Protein AF-A0A0C9XWI3-F1 (afdb_monomer)

Nearest PDB structures (foldseek):
  5d3f-assembly1_A  TM=2.771E-01  e=2.364E+00  Homo sapiens
  6yr5-assembly1_A  TM=3.027E-01  e=4.538E+00  Homo sapiens
  5ok9-assembly1_E  TM=3.070E-01  e=6.286E+00  Homo sapiens
  5ltw-assembly1_A  TM=2.631E-01  e=6.286E+00  Homo sapiens
  5ok9-assembly1_F  TM=2.732E-01  e=7.229E+00  Homo sapiens

Foldseek 3Di:
DFLQQLLLVLLVLLLVLLLQPLDPDDDDDDDDDSDRLLVLLLVLQVVCVVDPVSVVLLCVLCVVVVNNDGAQHADSRHSCRSVSNLVRCLVCVVSVVVVQVCCVPVPNVVSVVSDDDPSSNVSSVVSNVVPCLQPVQDDRDDLLCSLVVLVVNLVSLVVVCVVPDPPSVVSSVSSSVSSVVVSVVSVVDVSSVVVNVVVPPVVPVVCVVVVSVVVPVVVNVVVVVVVPDPPPPPPPD

Organism: NCBI:txid1095629

Radius of gyration: 21.3 Å; Cα contacts (8 Å, |Δi|>4): 182; chains: 1; bounding box: 44×47×64 Å

Mean predicted aligned error: 13.37 Å

Structure (mmCIF, N/CA/C/O backbone):
data_AF-A0A0C9XWI3-F1
#
_entry.id   AF-A0A0C9XWI3-F1
#
loop_
_atom_site.group_PDB
_atom_site.id
_atom_site.type_symbol
_atom_site.label_atom_id
_atom_site.label_alt_id
_atom_site.label_comp_id
_atom_site.label_asym_id
_atom_site.label_entity_id
_atom_site.label_seq_id
_atom_site.pdbx_PDB_ins_code
_atom_site.Cartn_x
_atom_site.Cartn_y
_atom_site.Cartn_z
_atom_site.occupancy
_atom_site.B_iso_or_equiv
_atom_site.auth_seq_id
_atom_site.auth_comp_id
_atom_site.auth_asym_id
_atom_site.auth_atom_id
_atom_site.pdbx_PDB_model_num
ATOM 1 N N . ARG A 1 1 ? -2.232 -3.792 -20.740 1.00 65.94 1 ARG A N 1
ATOM 2 C CA . ARG A 1 1 ? -2.528 -3.303 -19.367 1.00 65.94 1 ARG A CA 1
ATOM 3 C C . ARG A 1 1 ? -2.113 -1.837 -19.321 1.00 65.94 1 ARG A C 1
ATOM 5 O O . ARG A 1 1 ? -1.142 -1.517 -19.991 1.00 65.94 1 ARG A O 1
ATOM 12 N N . CYS A 1 2 ? -2.859 -0.954 -18.653 1.00 72.94 2 CYS A N 1
ATOM 13 C CA . CYS A 1 2 ? -2.502 0.469 -18.593 1.00 72.94 2 CYS A CA 1
ATOM 14 C C . CYS A 1 2 ? -1.334 0.706 -17.625 1.00 72.94 2 CYS A C 1
ATOM 16 O O . CYS A 1 2 ? -1.109 -0.107 -16.730 1.00 72.94 2 CYS A O 1
ATOM 18 N N . PHE A 1 3 ? -0.618 1.818 -17.799 1.00 73.38 3 PHE A N 1
ATOM 19 C CA . PHE A 1 3 ? 0.512 2.187 -16.945 1.00 73.38 3 PHE A CA 1
ATOM 20 C C . PHE A 1 3 ? 0.148 2.206 -15.445 1.00 73.38 3 PHE A C 1
ATOM 22 O O . PHE A 1 3 ? 0.796 1.471 -14.706 1.00 73.38 3 PHE A O 1
ATOM 29 N N . PRO A 1 4 ? -0.955 2.847 -14.990 1.00 70.88 4 PRO A N 1
ATOM 30 C CA . PRO A 1 4 ? -1.334 2.817 -13.569 1.00 70.88 4 PRO A CA 1
ATOM 31 C C . PRO A 1 4 ? -1.564 1.405 -13.012 1.00 70.88 4 PRO A C 1
ATOM 33 O O . PRO A 1 4 ? -1.277 1.114 -11.855 1.00 70.88 4 PRO A O 1
ATOM 36 N N . HIS A 1 5 ? -2.066 0.486 -13.844 1.00 73.69 5 HIS A N 1
ATOM 37 C CA . HIS A 1 5 ? -2.236 -0.909 -13.437 1.00 73.69 5 HIS A CA 1
ATOM 38 C C . HIS A 1 5 ? -0.893 -1.618 -13.271 1.00 73.69 5 HIS A C 1
ATOM 40 O O . HIS A 1 5 ? -0.747 -2.464 -12.397 1.00 73.69 5 HIS A O 1
ATOM 46 N N . VAL A 1 6 ? 0.084 -1.315 -14.122 1.00 79.06 6 VAL A N 1
ATOM 47 C CA . VAL A 1 6 ? 1.431 -1.886 -14.014 1.00 79.06 6 VAL A CA 1
ATOM 48 C C . VAL A 1 6 ? 2.143 -1.354 -12.778 1.00 79.06 6 VAL A C 1
ATOM 50 O O . VAL A 1 6 ? 2.723 -2.145 -12.039 1.00 79.06 6 VAL A O 1
ATOM 53 N N . VAL A 1 7 ? 2.021 -0.058 -12.511 1.00 75.12 7 VAL A N 1
ATOM 54 C CA . VAL A 1 7 ? 2.535 0.567 -11.290 1.00 75.12 7 VAL A CA 1
ATOM 55 C C . VAL A 1 7 ? 1.954 -0.103 -10.054 1.00 75.12 7 VAL A C 1
ATOM 57 O O . VAL A 1 7 ? 2.704 -0.519 -9.180 1.00 75.12 7 VAL A O 1
ATOM 60 N N . ASN A 1 8 ? 0.633 -0.306 -10.012 1.00 73.56 8 ASN A N 1
ATOM 61 C CA . ASN A 1 8 ? -0.018 -1.026 -8.918 1.00 73.56 8 ASN A CA 1
ATOM 62 C C . ASN A 1 8 ? 0.623 -2.405 -8.674 1.00 73.56 8 ASN A C 1
ATOM 64 O O . ASN A 1 8 ? 0.813 -2.815 -7.535 1.00 73.56 8 ASN A O 1
ATOM 68 N N . LEU A 1 9 ? 0.987 -3.130 -9.736 1.00 79.88 9 LEU A N 1
ATOM 69 C CA . LEU A 1 9 ? 1.651 -4.430 -9.603 1.00 79.88 9 LEU A CA 1
ATOM 70 C C . LEU A 1 9 ? 3.087 -4.314 -9.083 1.00 79.88 9 LEU A C 1
ATOM 72 O O . LEU A 1 9 ? 3.496 -5.171 -8.305 1.00 79.88 9 LEU A O 1
ATOM 76 N N . ALA A 1 10 ? 3.833 -3.290 -9.499 1.00 79.31 10 ALA A N 1
ATOM 77 C CA . ALA A 1 10 ? 5.179 -3.024 -8.993 1.00 79.31 10 ALA A CA 1
ATOM 78 C C . ALA A 1 10 ? 5.145 -2.649 -7.505 1.00 79.31 10 ALA A C 1
ATOM 80 O O . ALA A 1 10 ? 5.835 -3.259 -6.697 1.00 79.31 10 ALA A O 1
ATOM 81 N N . CYS A 1 11 ? 4.246 -1.743 -7.125 1.00 75.31 11 CYS A N 1
ATOM 82 C CA . CYS A 1 11 ? 3.950 -1.372 -5.744 1.00 75.31 11 CYS A CA 1
ATOM 83 C C . CYS A 1 11 ? 3.606 -2.588 -4.870 1.00 75.31 11 CYS A C 1
ATOM 85 O O . CYS A 1 11 ? 4.145 -2.743 -3.778 1.00 75.31 11 CYS A O 1
ATOM 87 N N . LYS A 1 12 ? 2.759 -3.499 -5.363 1.00 76.38 12 LYS A N 1
ATOM 88 C CA . LYS A 1 12 ? 2.440 -4.750 -4.657 1.00 76.38 12 LYS A CA 1
ATOM 89 C C . LYS A 1 12 ? 3.641 -5.679 -4.496 1.00 76.38 12 LYS A C 1
ATOM 91 O O . LYS A 1 12 ? 3.726 -6.348 -3.474 1.00 76.38 12 LYS A O 1
ATOM 96 N N . ALA A 1 13 ? 4.542 -5.732 -5.478 1.00 81.69 13 ALA A N 1
ATOM 97 C CA . ALA A 1 13 ? 5.763 -6.528 -5.373 1.00 81.69 13 ALA A CA 1
ATOM 98 C C . ALA A 1 13 ? 6.691 -5.977 -4.279 1.00 81.69 13 ALA A C 1
ATOM 100 O O . ALA A 1 13 ? 7.138 -6.744 -3.433 1.00 81.69 13 ALA A O 1
ATOM 101 N N . VAL A 1 14 ? 6.866 -4.652 -4.218 1.00 77.38 14 VAL A N 1
ATOM 102 C CA . VAL A 1 14 ? 7.627 -3.982 -3.147 1.00 77.38 14 VAL A CA 1
ATOM 103 C C . VAL A 1 14 ? 7.006 -4.242 -1.776 1.00 77.38 14 VAL A C 1
ATOM 105 O O . VAL A 1 14 ? 7.716 -4.584 -0.839 1.00 77.38 14 VAL A O 1
ATOM 108 N N . LEU A 1 15 ? 5.680 -4.118 -1.641 1.00 74.62 15 LEU A N 1
ATOM 109 C CA . LEU A 1 15 ? 4.992 -4.378 -0.369 1.00 74.62 15 LEU A CA 1
ATOM 110 C C . LEU A 1 15 ? 5.131 -5.836 0.082 1.00 74.62 15 LEU A C 1
ATOM 112 O O . LEU A 1 15 ? 5.323 -6.088 1.268 1.00 74.62 15 LEU A O 1
ATOM 116 N N . ALA A 1 16 ? 5.066 -6.787 -0.853 1.00 76.38 16 ALA A N 1
ATOM 117 C CA . ALA A 1 16 ? 5.310 -8.191 -0.550 1.00 76.38 16 ALA A CA 1
ATOM 118 C C . ALA A 1 16 ? 6.755 -8.403 -0.075 1.00 76.38 16 ALA A C 1
ATOM 120 O O . ALA A 1 16 ? 6.971 -9.002 0.974 1.00 76.38 16 ALA A O 1
ATOM 121 N N . ALA A 1 17 ? 7.741 -7.842 -0.777 1.00 77.88 17 ALA A N 1
ATOM 122 C CA . ALA A 1 17 ? 9.140 -7.928 -0.372 1.00 77.88 17 ALA A CA 1
ATOM 123 C C . ALA A 1 17 ? 9.381 -7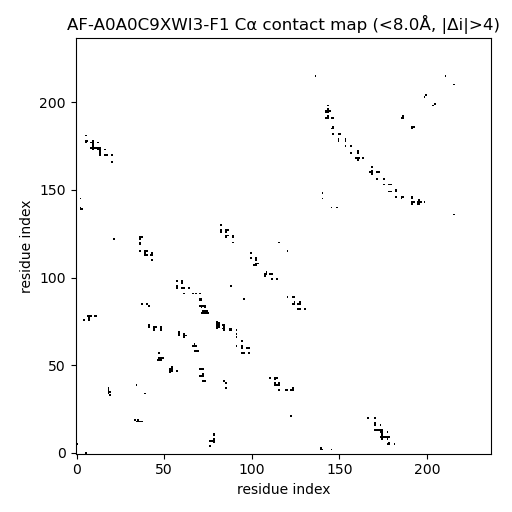.308 1.018 1.00 77.88 17 ALA A C 1
ATOM 125 O O . ALA A 1 17 ? 9.991 -7.958 1.862 1.00 77.88 17 ALA A O 1
ATOM 126 N N . LEU A 1 18 ? 8.803 -6.130 1.302 1.00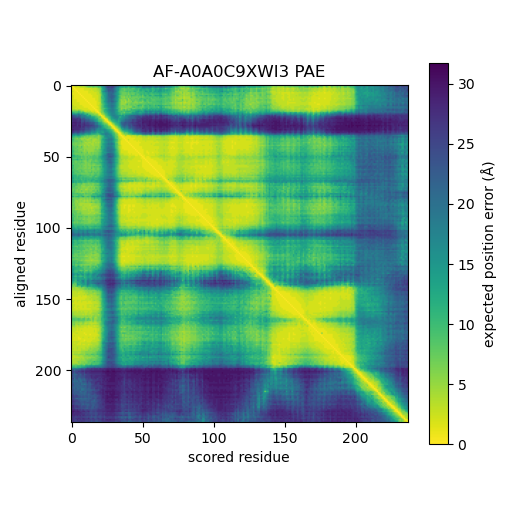 72.19 18 LEU A N 1
ATOM 127 C CA . LEU A 1 18 ? 8.857 -5.479 2.622 1.00 72.19 18 LEU A CA 1
ATOM 128 C C . LEU A 1 18 ? 8.294 -6.372 3.730 1.00 72.19 18 LEU A C 1
ATOM 130 O O . LEU A 1 18 ? 8.883 -6.462 4.806 1.00 72.19 18 LEU A O 1
ATOM 134 N N . SER A 1 19 ? 7.168 -7.041 3.468 1.00 66.69 19 SER A N 1
ATOM 135 C CA . SER A 1 19 ? 6.560 -7.958 4.438 1.00 66.69 19 SER A CA 1
ATOM 136 C C . SER A 1 19 ? 7.444 -9.174 4.741 1.00 66.69 19 SER A C 1
ATOM 138 O O . SER A 1 19 ? 7.374 -9.720 5.836 1.00 66.69 19 SER A O 1
ATOM 140 N N . HIS A 1 20 ? 8.308 -9.575 3.804 1.00 65.12 20 HIS A N 1
ATOM 141 C CA . HIS A 1 20 ? 9.187 -10.735 3.950 1.00 65.12 20 HIS A CA 1
ATOM 142 C C . HIS A 1 20 ? 10.563 -10.400 4.549 1.00 65.12 20 HIS A C 1
ATOM 144 O O . HIS A 1 20 ? 11.163 -11.262 5.185 1.00 65.12 20 HIS A O 1
ATOM 150 N N . THR A 1 21 ? 11.065 -9.171 4.395 1.00 57.28 21 THR A N 1
ATOM 151 C CA . THR A 1 21 ? 12.409 -8.771 4.860 1.00 57.28 21 THR A CA 1
ATOM 152 C C . THR A 1 21 ? 12.524 -8.444 6.348 1.00 57.28 21 THR A C 1
ATOM 154 O O . THR A 1 21 ? 13.635 -8.413 6.865 1.00 57.28 21 THR A O 1
ATOM 157 N N . ASN A 1 22 ? 11.421 -8.227 7.069 1.00 48.72 22 ASN A N 1
ATOM 158 C CA . ASN A 1 22 ? 11.461 -7.806 8.480 1.00 48.72 22 ASN A CA 1
ATOM 159 C C . ASN A 1 22 ? 11.824 -8.915 9.496 1.00 48.72 22 ASN A C 1
ATOM 161 O O . ASN A 1 22 ? 11.677 -8.701 10.696 1.00 48.72 22 ASN A O 1
ATOM 165 N N . TYR A 1 23 ? 12.323 -10.075 9.055 1.00 43.91 23 TYR A N 1
ATOM 166 C CA . TYR A 1 23 ? 12.651 -11.206 9.934 1.00 43.91 23 TYR A CA 1
ATOM 167 C C . TYR A 1 23 ? 13.904 -11.966 9.491 1.00 43.91 23 TYR A C 1
ATOM 169 O O . TYR A 1 23 ? 13.842 -13.150 9.164 1.00 43.91 23 TYR A O 1
ATOM 177 N N . VAL A 1 24 ? 15.060 -11.308 9.509 1.00 36.75 24 VAL A N 1
ATOM 178 C CA . VAL A 1 24 ? 16.333 -12.035 9.583 1.00 36.75 24 VAL A CA 1
ATOM 179 C C . VAL A 1 24 ? 17.160 -11.451 10.715 1.00 36.75 24 VAL A C 1
ATOM 181 O O . VAL A 1 24 ? 18.040 -10.635 10.489 1.00 36.75 24 VAL A O 1
ATOM 184 N N . GLU A 1 25 ? 16.852 -11.886 11.933 1.00 35.09 25 GLU A N 1
ATOM 185 C CA . GLU A 1 25 ? 17.864 -12.147 12.952 1.00 35.09 25 GLU A CA 1
ATOM 186 C C . GLU A 1 25 ? 17.380 -13.314 13.830 1.00 35.09 25 GLU A C 1
ATOM 18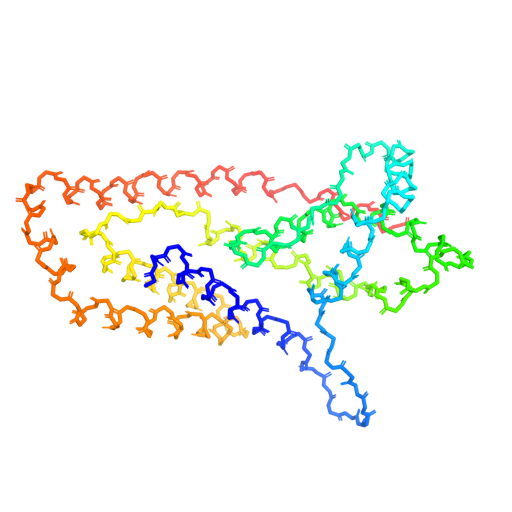8 O O . GLU A 1 25 ? 16.460 -13.186 14.633 1.00 35.09 25 GLU A O 1
ATOM 193 N N . ASP A 1 26 ? 18.038 -14.450 13.584 1.00 26.30 26 ASP A N 1
ATOM 194 C CA . ASP A 1 26 ? 18.331 -15.590 14.460 1.00 26.30 26 ASP A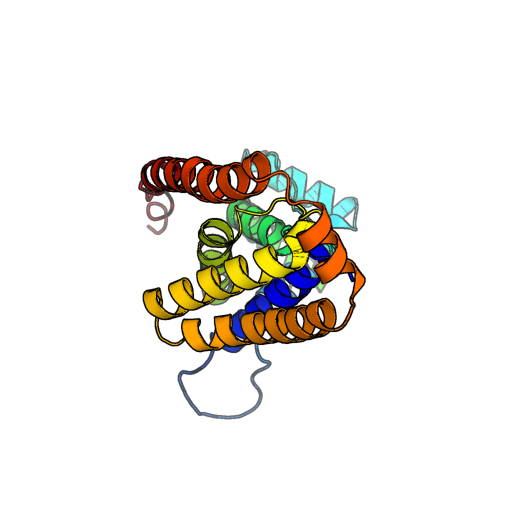 CA 1
ATOM 195 C C . ASP A 1 26 ? 17.723 -16.945 14.047 1.00 26.30 26 ASP A C 1
ATOM 197 O O . ASP A 1 26 ? 16.525 -17.218 14.155 1.00 26.30 26 ASP A O 1
ATOM 201 N N . GLU A 1 27 ? 18.606 -17.820 13.555 1.00 38.72 27 GLU A N 1
ATOM 202 C CA . GLU A 1 27 ? 18.314 -19.225 13.305 1.00 38.72 27 GLU A CA 1
ATOM 203 C C . GLU A 1 27 ? 18.218 -19.968 14.640 1.00 38.72 27 GLU A C 1
ATOM 205 O O . GLU A 1 27 ? 19.221 -20.412 15.195 1.00 38.72 27 GLU A O 1
ATOM 210 N N . SER A 1 28 ? 17.001 -20.188 15.137 1.00 34.56 28 SER A N 1
ATOM 211 C CA . SER A 1 28 ? 16.734 -21.364 15.967 1.00 34.56 28 SER A CA 1
ATOM 212 C C . SER A 1 28 ? 15.257 -21.772 15.984 1.00 34.56 28 SER A C 1
ATOM 214 O O . SER A 1 28 ? 14.372 -20.990 16.303 1.00 34.56 28 SER A O 1
ATOM 216 N N . ALA A 1 29 ? 15.052 -23.057 15.678 1.00 33.09 29 ALA A N 1
ATOM 217 C CA . ALA A 1 29 ? 13.932 -23.924 16.053 1.00 33.09 29 ALA A CA 1
ATOM 218 C C . ALA A 1 29 ? 12.496 -23.582 15.577 1.00 33.09 29 ALA A C 1
ATOM 220 O O . ALA A 1 29 ? 11.819 -22.705 16.090 1.00 33.09 29 ALA A O 1
ATOM 221 N N . GLU A 1 30 ? 12.019 -24.434 14.659 1.00 32.06 30 GLU A N 1
ATOM 222 C CA . GLU A 1 30 ? 10.650 -24.972 14.548 1.00 32.06 30 GLU A CA 1
ATOM 223 C C . GLU A 1 30 ? 9.448 -23.999 14.641 1.00 32.06 30 GLU A C 1
ATOM 225 O O . GLU A 1 30 ? 8.926 -23.703 15.710 1.00 32.06 30 GLU A O 1
ATOM 230 N N . GLY A 1 31 ? 8.873 -23.671 13.472 1.00 37.06 31 GLY A N 1
ATOM 231 C CA . GLY A 1 31 ? 7.426 -23.431 13.346 1.00 37.06 31 GLY A CA 1
ATOM 232 C C . GLY A 1 31 ? 6.927 -21.983 13.303 1.00 37.06 31 GLY A C 1
ATOM 233 O O . GLY A 1 31 ? 5.741 -21.758 13.539 1.00 37.06 31 GLY A O 1
ATOM 234 N N . THR A 1 32 ? 7.765 -20.998 12.981 1.00 32.62 32 THR A N 1
ATOM 235 C CA . THR A 1 32 ? 7.334 -19.590 12.950 1.00 32.62 32 THR A CA 1
ATOM 236 C C . THR A 1 32 ? 6.629 -19.247 11.637 1.00 32.62 32 THR A C 1
ATOM 238 O O . THR A 1 32 ? 7.248 -19.111 10.584 1.00 32.62 32 THR A O 1
ATOM 241 N N . THR A 1 33 ? 5.304 -19.112 11.696 1.00 43.09 33 THR A N 1
ATOM 242 C CA . THR A 1 33 ? 4.487 -18.492 10.643 1.00 43.09 33 THR A CA 1
ATOM 243 C C . THR A 1 33 ? 5.102 -17.132 10.300 1.00 43.09 33 THR A C 1
ATOM 245 O O . THR A 1 33 ? 5.141 -16.265 11.167 1.00 43.09 33 THR A O 1
ATOM 248 N N . HIS A 1 34 ? 5.617 -16.946 9.079 1.00 49.53 34 HIS A N 1
ATOM 249 C CA . HIS A 1 34 ? 6.076 -15.637 8.600 1.00 49.53 34 HIS A CA 1
ATOM 250 C C . HIS A 1 34 ? 4.959 -14.609 8.840 1.00 49.53 34 HIS A C 1
ATOM 252 O O . HIS A 1 34 ? 3.907 -14.707 8.204 1.00 49.53 34 HIS A O 1
ATOM 258 N N . SER A 1 35 ? 5.144 -13.678 9.783 1.00 63.94 35 SER A N 1
ATOM 259 C CA . SER A 1 35 ? 4.103 -12.696 10.081 1.00 63.94 35 SER A CA 1
ATOM 260 C C . SER A 1 35 ? 4.094 -11.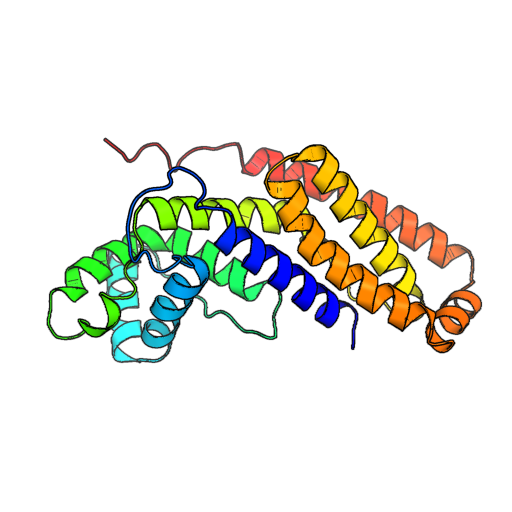639 8.986 1.00 63.94 35 SER A C 1
ATOM 262 O O . SER A 1 35 ? 5.059 -10.895 8.834 1.00 63.94 35 SER A O 1
ATOM 264 N N . ASP A 1 36 ? 3.031 -11.608 8.182 1.00 80.75 36 ASP A N 1
ATOM 265 C CA . ASP A 1 36 ? 2.752 -10.535 7.225 1.00 80.75 36 ASP A CA 1
ATOM 266 C C . ASP A 1 36 ? 1.906 -9.471 7.947 1.00 80.75 36 ASP A C 1
ATOM 268 O O . ASP A 1 36 ? 0.679 -9.613 7.999 1.00 80.75 36 ASP A O 1
ATOM 272 N N . PRO A 1 37 ? 2.506 -8.403 8.510 1.00 85.88 37 PRO A N 1
ATOM 273 C CA . PRO A 1 37 ? 1.765 -7.418 9.297 1.00 85.88 37 PRO A CA 1
ATOM 274 C C . PRO A 1 37 ? 0.724 -6.669 8.456 1.00 85.88 37 PRO A C 1
ATOM 276 O O . PRO A 1 37 ? -0.335 -6.287 8.956 1.00 85.88 37 PRO A O 1
ATOM 279 N N . ILE A 1 38 ? 0.972 -6.502 7.151 1.00 86.81 38 ILE A N 1
ATOM 280 C CA . ILE A 1 38 ? 0.022 -5.876 6.223 1.00 86.81 38 ILE A CA 1
ATOM 281 C C . ILE A 1 38 ? -1.168 -6.815 5.997 1.00 86.81 38 ILE A C 1
ATOM 283 O O . ILE A 1 38 ? -2.325 -6.381 5.995 1.00 86.81 38 ILE A O 1
ATOM 287 N N . GLY A 1 39 ? -0.900 -8.107 5.813 1.00 86.31 39 GLY A N 1
ATOM 288 C CA . GLY A 1 39 ? -1.900 -9.168 5.731 1.00 86.31 39 GLY A CA 1
ATOM 289 C C . GLY A 1 39 ? -2.757 -9.265 6.988 1.00 86.31 39 GLY A C 1
ATOM 290 O O . GLY A 1 39 ? -3.987 -9.287 6.883 1.00 86.31 39 GLY A O 1
ATOM 291 N N . THR A 1 40 ? -2.127 -9.240 8.161 1.00 89.44 40 THR A N 1
ATOM 292 C CA . THR A 1 40 ? -2.790 -9.258 9.469 1.00 89.44 40 THR A CA 1
ATOM 293 C C . THR A 1 40 ? -3.670 -8.025 9.655 1.00 89.44 40 THR A C 1
ATOM 295 O O . THR A 1 40 ? -4.868 -8.165 9.914 1.00 89.44 40 THR A O 1
ATOM 298 N N . LEU A 1 41 ? -3.149 -6.820 9.388 1.00 91.25 41 LEU A N 1
ATOM 299 C CA . LEU A 1 41 ? -3.935 -5.584 9.445 1.00 91.25 41 LEU A CA 1
ATOM 300 C C . LEU A 1 41 ? -5.143 -5.636 8.500 1.00 91.25 41 LEU A C 1
ATOM 302 O O . LEU A 1 41 ? -6.264 -5.283 8.870 1.00 91.25 41 LEU A O 1
ATOM 306 N N . ARG A 1 42 ? -4.949 -6.122 7.271 1.00 91.12 42 ARG A N 1
ATOM 307 C CA . ARG A 1 42 ? -6.032 -6.292 6.295 1.00 91.12 42 ARG A CA 1
ATOM 308 C C . ARG A 1 42 ? -7.102 -7.260 6.804 1.00 91.12 42 ARG A C 1
ATOM 310 O O . ARG A 1 42 ? -8.296 -7.019 6.595 1.00 91.12 42 ARG A O 1
ATOM 317 N N . ALA A 1 43 ? -6.689 -8.353 7.439 1.00 90.69 43 ALA A N 1
ATOM 318 C CA . ALA A 1 43 ? -7.584 -9.350 8.012 1.00 90.69 43 ALA A CA 1
ATOM 319 C C . ALA A 1 43 ? -8.343 -8.827 9.241 1.00 90.69 43 ALA A C 1
ATOM 321 O O . ALA A 1 43 ? -9.492 -9.218 9.432 1.00 90.69 43 ALA A O 1
ATOM 322 N N . LEU A 1 44 ? -7.766 -7.885 9.990 1.00 90.88 44 LEU A N 1
ATOM 323 C CA . LEU A 1 44 ? -8.424 -7.165 11.081 1.00 90.88 44 LEU A CA 1
ATOM 324 C C . LEU A 1 44 ? -9.453 -6.139 10.566 1.00 90.88 44 LEU A C 1
ATOM 326 O O . LEU A 1 44 ? -10.617 -6.144 10.968 1.00 90.88 44 LEU A O 1
ATOM 330 N N . VAL A 1 45 ? -9.058 -5.279 9.622 1.00 91.88 45 VAL A N 1
ATOM 331 C CA . VAL A 1 45 ? -9.885 -4.161 9.126 1.00 91.88 45 VAL A CA 1
ATOM 332 C C . VAL A 1 45 ? -11.118 -4.646 8.358 1.00 91.88 45 VAL A C 1
ATOM 334 O O . VAL A 1 45 ? -12.217 -4.105 8.515 1.00 91.88 45 VAL A O 1
ATOM 337 N N . ARG A 1 46 ? -10.974 -5.675 7.513 1.00 91.88 46 ARG A N 1
ATOM 338 C CA . ARG A 1 46 ? -12.064 -6.197 6.664 1.00 91.88 46 ARG A CA 1
ATOM 339 C C . ARG A 1 46 ? -13.347 -6.543 7.440 1.00 91.88 46 ARG A C 1
ATOM 341 O O . ARG A 1 46 ? -14.391 -5.995 7.066 1.00 91.88 46 ARG A O 1
ATOM 348 N N . PRO A 1 47 ? -13.320 -7.413 8.467 1.00 89.62 47 PRO A N 1
ATOM 349 C CA . PRO A 1 47 ? -14.508 -7.784 9.229 1.00 89.62 47 PRO A CA 1
ATOM 350 C C . PRO A 1 47 ? -15.061 -6.625 10.065 1.00 89.62 47 PRO A C 1
ATOM 352 O O . PRO A 1 47 ? -16.284 -6.484 10.137 1.00 89.62 47 PRO A O 1
ATOM 355 N N . ILE A 1 48 ? -14.202 -5.758 10.621 1.00 89.62 48 ILE A N 1
ATOM 356 C CA . ILE A 1 48 ? -14.645 -4.553 11.340 1.00 89.62 48 ILE A CA 1
ATOM 357 C C . ILE A 1 48 ? -15.468 -3.669 10.404 1.00 89.62 48 ILE A C 1
ATOM 359 O O . ILE A 1 48 ? -16.589 -3.315 10.741 1.00 89.62 48 ILE A O 1
ATOM 363 N N . CYS A 1 49 ? -14.978 -3.386 9.193 1.00 88.81 49 CYS A N 1
ATOM 364 C CA . CYS A 1 49 ? -15.688 -2.567 8.208 1.00 88.81 49 CYS A CA 1
ATOM 365 C C . CYS A 1 49 ? -16.907 -3.261 7.569 1.00 88.81 49 CYS A C 1
ATOM 367 O O . CYS A 1 49 ? -17.757 -2.587 6.980 1.00 88.81 49 CYS A O 1
ATOM 369 N N . ALA A 1 50 ? -16.971 -4.595 7.586 1.00 87.31 50 ALA A N 1
ATOM 370 C CA . ALA A 1 50 ? -18.057 -5.357 6.967 1.00 87.31 50 ALA A CA 1
ATOM 371 C C . ALA A 1 50 ? -19.290 -5.484 7.875 1.00 87.31 50 ALA A C 1
ATOM 373 O O . ALA A 1 50 ? -20.412 -5.448 7.373 1.00 87.31 50 ALA A O 1
ATOM 374 N N . SER A 1 51 ? -19.099 -5.598 9.191 1.00 90.00 51 SER A N 1
ATOM 375 C CA . SER A 1 51 ? -20.192 -5.739 10.157 1.00 90.00 51 SER A CA 1
ATOM 376 C C . SER A 1 51 ? -20.709 -4.376 10.623 1.00 90.00 51 SER A C 1
ATOM 378 O O . SER A 1 51 ? -19.945 -3.538 11.096 1.00 90.00 51 SER A O 1
ATOM 380 N N . SER A 1 52 ? -22.022 -4.142 10.520 1.00 89.06 52 SER A N 1
ATOM 381 C CA . SER A 1 52 ? -22.653 -2.919 11.042 1.00 89.06 52 SER A CA 1
ATOM 382 C C . SER A 1 52 ? -22.421 -2.752 12.542 1.00 89.06 52 SER A C 1
ATOM 384 O O . SER A 1 52 ? -22.069 -1.654 12.962 1.00 89.06 52 SER A O 1
ATOM 386 N N . LEU A 1 53 ? -22.537 -3.842 13.308 1.00 89.56 53 LEU A N 1
ATOM 387 C CA . LEU A 1 53 ? -22.309 -3.859 14.752 1.00 89.56 53 LEU A CA 1
ATOM 388 C C . LEU A 1 53 ? -20.857 -3.499 15.096 1.00 89.56 53 LEU A C 1
ATOM 390 O O . LEU A 1 53 ? -20.621 -2.597 15.892 1.00 89.56 53 LEU A O 1
ATOM 394 N N . ARG A 1 54 ? -19.878 -4.136 14.436 1.00 89.38 54 ARG A N 1
ATOM 395 C CA . ARG A 1 54 ? -18.446 -3.867 14.680 1.00 89.38 54 ARG A CA 1
ATOM 396 C C . ARG A 1 54 ? -18.062 -2.439 14.311 1.00 89.38 54 ARG A C 1
ATOM 398 O O . ARG A 1 54 ? -17.328 -1.797 15.051 1.00 89.38 54 ARG A O 1
ATOM 405 N N . ARG A 1 55 ? -18.587 -1.915 13.197 1.00 90.69 55 ARG A N 1
ATOM 406 C CA . ARG A 1 55 ? -18.386 -0.508 12.816 1.00 90.69 55 ARG A CA 1
ATOM 407 C C . ARG A 1 55 ? -18.981 0.460 13.825 1.00 90.69 55 ARG A C 1
ATOM 409 O O . ARG A 1 55 ? -18.368 1.489 14.076 1.00 90.69 55 ARG A O 1
ATOM 416 N N . GLN A 1 56 ? -20.172 0.167 14.344 1.00 90.69 56 GLN A N 1
ATOM 417 C CA . GLN A 1 56 ? -20.814 1.023 15.334 1.00 90.69 56 GLN A CA 1
ATOM 418 C C . GLN A 1 56 ? -19.999 1.041 16.628 1.00 90.69 56 GLN A C 1
ATOM 420 O O . GLN A 1 56 ? -19.647 2.119 17.092 1.00 90.69 56 GLN A O 1
ATOM 425 N N . HIS A 1 57 ? -19.616 -0.131 17.134 1.00 88.81 57 HIS A N 1
ATOM 426 C CA . HIS A 1 57 ? -18.780 -0.248 18.326 1.00 88.81 57 HIS A CA 1
ATOM 427 C C . HIS A 1 57 ? -17.437 0.478 18.149 1.00 88.81 57 HIS A C 1
ATOM 429 O O . HIS A 1 57 ? -17.028 1.273 18.991 1.00 88.81 57 HIS A O 1
ATOM 435 N N . PHE A 1 58 ? -16.790 0.296 16.993 1.00 90.75 58 PHE A N 1
ATOM 436 C CA . PHE A 1 58 ? -15.585 1.043 16.639 1.00 90.75 58 PHE A CA 1
ATOM 437 C C . PHE A 1 58 ? -15.823 2.559 16.650 1.00 90.75 58 PHE A C 1
ATOM 439 O O . PHE A 1 58 ? -15.040 3.297 17.238 1.00 90.75 58 PHE A O 1
ATOM 446 N N . ALA A 1 59 ? -16.902 3.037 16.023 1.00 90.75 59 ALA A N 1
ATOM 447 C CA . ALA A 1 59 ? -17.223 4.460 15.959 1.00 90.75 59 ALA A CA 1
ATOM 448 C C . ALA A 1 59 ? -17.540 5.060 17.338 1.00 90.75 59 ALA A C 1
ATOM 450 O O . ALA A 1 59 ? -17.198 6.212 17.589 1.00 90.75 59 ALA A O 1
ATOM 451 N N . GLU A 1 60 ? -18.160 4.293 18.235 1.00 91.38 60 GLU A N 1
ATOM 452 C CA . GLU A 1 60 ? -18.420 4.698 19.619 1.00 91.38 60 GLU A CA 1
ATOM 453 C C . GLU A 1 60 ? -17.112 4.875 20.399 1.00 91.38 60 GLU A C 1
ATOM 455 O O . GLU A 1 60 ? -16.905 5.927 21.007 1.00 91.38 60 GLU A O 1
ATOM 460 N N . ILE A 1 61 ? -16.183 3.916 20.308 1.00 90.06 61 ILE A N 1
ATOM 461 C CA . ILE A 1 61 ? -14.844 4.038 20.909 1.00 90.06 61 ILE A CA 1
ATOM 462 C C . ILE A 1 61 ? -14.097 5.233 20.308 1.00 90.06 61 ILE A C 1
ATOM 464 O O . ILE A 1 61 ? -13.532 6.049 21.038 1.00 90.06 61 ILE A O 1
ATOM 468 N N . ALA A 1 62 ? -14.121 5.370 18.983 1.00 90.31 62 ALA A N 1
ATOM 469 C CA . ALA A 1 62 ? -13.436 6.445 18.278 1.00 90.31 62 ALA A CA 1
ATOM 470 C C . ALA A 1 62 ? -13.972 7.822 18.712 1.00 90.31 62 ALA A C 1
ATOM 472 O O . ALA A 1 62 ? -13.195 8.728 19.010 1.00 90.31 62 ALA A O 1
ATOM 473 N N . LYS A 1 63 ? -15.294 7.954 18.873 1.00 92.00 63 LYS A N 1
ATOM 474 C CA . LYS A 1 63 ? -15.944 9.158 19.404 1.00 92.00 63 LYS A CA 1
ATOM 475 C C . LYS A 1 63 ? -15.543 9.448 20.851 1.00 92.00 63 LYS A C 1
ATOM 477 O O . LYS A 1 63 ? -15.256 10.598 21.172 1.00 92.00 63 LYS A O 1
ATOM 482 N N . ASN A 1 64 ? -15.470 8.428 21.707 1.00 90.38 64 ASN A N 1
ATOM 483 C CA . ASN A 1 64 ? -15.025 8.585 23.097 1.00 90.38 64 ASN A CA 1
ATOM 484 C C . ASN A 1 64 ? -13.577 9.089 23.185 1.00 90.38 64 ASN A C 1
ATOM 486 O O . ASN A 1 64 ? -13.238 9.849 24.089 1.00 90.38 64 ASN A O 1
ATOM 490 N N . LEU A 1 65 ? -12.741 8.721 22.213 1.00 88.44 65 LEU A N 1
ATOM 491 C CA . LEU A 1 65 ? -11.362 9.189 22.080 1.00 88.44 65 LEU A CA 1
ATOM 492 C C . LEU A 1 65 ? -11.226 10.488 21.262 1.00 88.44 65 LEU A C 1
ATOM 494 O O . LEU A 1 65 ? -10.108 10.920 20.997 1.00 88.44 65 LEU A O 1
ATOM 498 N N . SER A 1 66 ? -12.337 11.137 20.885 1.00 89.25 66 SER A N 1
ATOM 499 C CA . SER A 1 66 ? -12.367 12.347 20.039 1.00 89.25 66 SER A CA 1
ATOM 500 C C . SER A 1 66 ? -11.705 12.176 18.660 1.00 89.25 66 SER A C 1
ATOM 502 O O . SER A 1 66 ? -11.194 13.129 18.075 1.00 89.25 66 SER A O 1
ATOM 504 N N . LEU A 1 67 ? -11.729 10.956 18.122 1.00 85.94 67 LEU A N 1
ATOM 505 C CA . LEU A 1 67 ? -11.219 10.580 16.806 1.00 85.94 67 LEU A CA 1
ATOM 506 C C . LEU A 1 67 ? -12.398 10.154 15.920 1.00 85.94 67 LEU A C 1
ATOM 508 O O . LEU A 1 67 ? -12.661 8.972 15.748 1.00 85.94 67 LEU A O 1
ATOM 512 N N . GLU A 1 68 ? -13.134 11.104 15.339 1.00 84.44 68 GLU A N 1
ATOM 513 C CA . GLU A 1 68 ? -14.318 10.821 14.499 1.00 84.44 68 GLU A CA 1
ATOM 514 C C . GLU A 1 68 ? -13.960 10.315 13.080 1.00 84.44 68 GLU A C 1
ATOM 516 O O . GLU A 1 68 ? -14.500 10.764 12.068 1.00 84.44 68 GLU A O 1
ATOM 521 N N . LEU A 1 69 ? -13.020 9.373 12.980 1.00 88.88 69 LEU A N 1
ATOM 522 C CA . LEU A 1 69 ? -12.580 8.768 11.724 1.00 88.88 69 LEU A CA 1
ATOM 523 C C . LEU A 1 69 ? -12.949 7.283 11.680 1.00 88.88 69 LEU A C 1
ATOM 525 O O . LEU A 1 69 ? -12.888 6.570 12.675 1.00 88.88 69 LEU A O 1
ATOM 529 N N . GLN A 1 70 ? -13.291 6.799 10.487 1.00 89.38 70 GLN A N 1
ATOM 530 C CA . GLN A 1 70 ? -13.502 5.373 10.227 1.00 89.38 70 GLN A CA 1
ATOM 531 C C . GLN A 1 70 ? -12.245 4.725 9.638 1.00 89.38 70 GLN A C 1
ATOM 533 O O . GLN A 1 70 ? -11.444 5.396 8.982 1.00 89.38 70 GLN A O 1
ATOM 538 N N . LEU A 1 71 ? -12.098 3.412 9.816 1.00 91.50 71 LEU A N 1
ATOM 539 C CA . LEU A 1 71 ? -11.065 2.634 9.128 1.00 91.50 71 LEU A CA 1
ATOM 540 C C . LEU A 1 71 ? -11.287 2.641 7.610 1.00 91.50 71 LEU A C 1
ATOM 542 O O . LEU A 1 71 ? -12.423 2.641 7.129 1.00 91.50 71 LEU A O 1
ATOM 546 N N . LEU A 1 72 ? -10.188 2.616 6.856 1.00 90.62 72 LEU A N 1
ATOM 547 C CA . LEU A 1 72 ? -10.206 2.523 5.399 1.00 90.62 72 LEU A CA 1
ATOM 548 C C . LEU A 1 72 ? -9.903 1.092 4.971 1.00 90.62 72 LEU A C 1
ATOM 550 O O . LEU A 1 72 ? -8.962 0.478 5.459 1.00 90.62 72 LEU A O 1
ATOM 554 N N . ARG A 1 73 ? -10.702 0.562 4.046 1.00 88.56 73 ARG A N 1
ATOM 555 C CA . ARG A 1 73 ? -10.497 -0.780 3.501 1.00 88.56 73 ARG A CA 1
ATOM 556 C C . ARG A 1 73 ? -9.482 -0.735 2.362 1.00 88.56 73 ARG A C 1
ATOM 558 O O . ARG A 1 73 ? -9.607 0.092 1.463 1.00 88.56 73 ARG A O 1
ATOM 565 N N . ASP A 1 74 ? -8.567 -1.696 2.361 1.00 85.56 74 ASP A N 1
ATOM 566 C CA . ASP A 1 74 ? -7.692 -1.963 1.222 1.00 85.56 74 ASP A CA 1
ATOM 567 C C . ASP A 1 74 ? -8.476 -2.497 0.007 1.00 85.56 74 ASP A C 1
ATOM 569 O O . ASP A 1 74 ? -9.302 -3.412 0.123 1.00 85.56 74 ASP A O 1
ATOM 573 N N . VAL A 1 75 ? -8.214 -1.918 -1.162 1.00 79.94 75 VAL A N 1
ATOM 574 C CA . VAL A 1 75 ? -8.879 -2.203 -2.436 1.00 79.94 75 VAL A CA 1
ATOM 575 C C . VAL A 1 75 ? -7.829 -2.660 -3.439 1.00 79.94 75 VAL A C 1
ATOM 577 O O . VAL A 1 75 ? -7.038 -1.870 -3.946 1.00 79.94 75 VAL A O 1
ATOM 580 N N . ASP A 1 76 ? -7.883 -3.931 -3.830 1.00 69.06 76 ASP A N 1
ATOM 581 C CA . ASP A 1 76 ? -6.843 -4.554 -4.658 1.00 69.06 76 ASP A CA 1
ATOM 582 C C . ASP A 1 76 ? -6.547 -3.826 -5.982 1.00 69.06 76 ASP A C 1
ATOM 584 O O . ASP A 1 76 ? -5.442 -3.927 -6.525 1.00 69.06 76 ASP A O 1
ATOM 588 N N . THR A 1 77 ? -7.522 -3.108 -6.535 1.00 66.88 77 THR A N 1
ATOM 589 C CA . THR A 1 77 ? -7.379 -2.373 -7.796 1.00 66.88 77 THR A CA 1
ATOM 590 C C . THR A 1 77 ? -6.794 -0.969 -7.630 1.00 66.88 77 THR A C 1
ATOM 592 O O . THR A 1 77 ? -6.479 -0.339 -8.637 1.00 66.88 77 THR A O 1
ATOM 595 N N . GLN A 1 78 ? -6.644 -0.470 -6.401 1.00 70.00 78 GLN A N 1
ATOM 596 C CA . GLN A 1 78 ? -6.175 0.881 -6.103 1.00 70.00 78 GLN A CA 1
ATOM 597 C C . GLN A 1 78 ? -4.818 0.837 -5.395 1.00 70.00 78 GLN A C 1
ATOM 599 O O . GLN A 1 78 ? -4.718 0.452 -4.234 1.00 70.00 78 GLN A O 1
ATOM 604 N N . TRP A 1 79 ? -3.787 1.304 -6.094 1.00 65.44 79 TRP A N 1
ATOM 605 C CA . TRP A 1 79 ? -2.382 1.220 -5.680 1.00 65.44 79 TRP A CA 1
ATOM 606 C C . TRP A 1 79 ? -2.038 1.946 -4.376 1.00 65.44 79 TRP A C 1
ATOM 608 O O . TRP A 1 79 ? -1.108 1.541 -3.690 1.00 65.44 79 TRP A O 1
ATOM 618 N N . SER A 1 80 ? -2.802 2.975 -4.005 1.00 72.31 80 SER A N 1
ATOM 619 C CA . SER A 1 80 ? -2.632 3.701 -2.743 1.00 72.31 80 SER A CA 1
ATOM 620 C C . SER A 1 80 ? -3.558 3.225 -1.621 1.00 72.31 80 SER A C 1
ATOM 622 O O . SER A 1 80 ? -3.462 3.716 -0.504 1.00 72.31 80 SER A O 1
ATOM 624 N N . SER A 1 81 ? -4.462 2.275 -1.873 1.00 82.00 81 SER A N 1
ATOM 625 C CA . SER A 1 81 ? -5.455 1.887 -0.862 1.00 82.00 81 SER A CA 1
ATOM 626 C C . SER A 1 81 ? -4.852 1.104 0.304 1.00 82.00 81 SER A C 1
ATOM 628 O O . SER A 1 81 ? -5.264 1.321 1.442 1.00 82.00 81 SER A O 1
ATOM 630 N N . THR A 1 82 ? -3.836 0.271 0.053 1.00 82.44 82 THR A N 1
ATOM 631 C CA . THR A 1 82 ? -3.096 -0.415 1.119 1.00 82.44 82 THR A CA 1
ATOM 632 C C . THR A 1 82 ? -2.376 0.603 1.998 1.00 82.44 82 THR A C 1
ATOM 634 O O . THR A 1 82 ? -2.463 0.523 3.218 1.00 82.44 82 THR A O 1
ATOM 637 N N . LEU A 1 83 ? -1.754 1.612 1.382 1.00 80.12 83 LEU A N 1
ATOM 638 C CA . LEU A 1 83 ? -1.124 2.724 2.088 1.00 80.12 83 LEU A CA 1
ATOM 639 C C . LEU A 1 83 ? -2.139 3.485 2.950 1.00 80.12 83 LEU A C 1
ATOM 641 O O . LEU A 1 83 ? -1.930 3.635 4.147 1.00 80.12 83 LEU A O 1
ATOM 645 N N . TYR A 1 84 ? -3.269 3.897 2.374 1.00 85.62 84 TYR A N 1
ATOM 646 C CA . TYR A 1 84 ? -4.302 4.626 3.111 1.00 85.62 84 TYR A CA 1
ATOM 647 C C . TYR A 1 84 ? -4.917 3.803 4.244 1.00 85.62 84 TYR A C 1
ATOM 649 O O . TYR A 1 84 ? -5.291 4.367 5.271 1.00 85.62 84 TYR A O 1
ATOM 657 N N . MET A 1 85 ? -5.028 2.480 4.083 1.00 91.50 85 MET A N 1
ATOM 658 C CA . MET A 1 85 ? -5.427 1.583 5.167 1.00 91.50 85 MET A CA 1
ATOM 659 C C . MET A 1 85 ? -4.402 1.623 6.305 1.00 91.50 85 MET A C 1
ATOM 661 O O . MET A 1 85 ? -4.810 1.768 7.454 1.00 91.50 85 MET A O 1
ATOM 665 N N . ILE A 1 86 ? -3.105 1.529 5.994 1.00 88.94 86 ILE A N 1
ATOM 666 C CA . ILE A 1 86 ? -2.024 1.558 6.989 1.00 88.94 86 ILE A CA 1
ATOM 667 C C . ILE A 1 86 ? -1.970 2.920 7.691 1.00 88.94 86 ILE A C 1
ATOM 669 O O . ILE A 1 86 ? -2.079 2.972 8.911 1.00 88.94 86 ILE A O 1
ATOM 673 N N . GLU A 1 87 ? -1.904 4.026 6.946 1.00 88.69 87 GLU A N 1
ATOM 674 C CA . GLU A 1 87 ? -1.911 5.390 7.498 1.00 88.69 87 GLU A CA 1
ATOM 675 C C . GLU A 1 87 ? -3.125 5.623 8.405 1.00 88.69 87 GLU A C 1
ATOM 677 O O . GLU A 1 87 ? -3.006 6.158 9.507 1.00 88.69 87 GLU A O 1
ATOM 682 N N . ARG A 1 88 ? -4.315 5.185 7.970 1.00 91.69 88 ARG A N 1
ATOM 683 C CA . ARG A 1 88 ? -5.530 5.311 8.777 1.00 91.69 88 ARG A CA 1
ATOM 684 C C . ARG A 1 88 ? -5.474 4.453 10.035 1.00 91.69 88 ARG A C 1
ATOM 686 O O . ARG A 1 88 ? -5.967 4.901 11.067 1.00 91.69 88 ARG A O 1
ATOM 693 N N . ALA A 1 89 ? -4.935 3.241 9.948 1.00 92.31 89 ALA A N 1
ATOM 694 C CA . ALA A 1 89 ? -4.800 2.350 11.092 1.00 92.31 89 ALA A CA 1
ATOM 695 C C . ALA A 1 89 ? -3.827 2.918 12.129 1.00 92.31 89 ALA A C 1
ATOM 697 O O . ALA A 1 89 ? -4.168 2.918 13.303 1.00 92.31 89 ALA A O 1
ATOM 698 N N . LEU A 1 90 ? -2.698 3.488 11.699 1.00 90.56 90 LEU A N 1
ATOM 699 C CA . LEU A 1 90 ? -1.733 4.158 12.579 1.00 90.56 90 LEU A CA 1
ATOM 700 C C . LEU A 1 90 ? -2.355 5.370 13.288 1.00 90.56 90 LEU A C 1
ATOM 702 O O . LEU A 1 90 ? -2.204 5.542 14.492 1.00 90.56 90 LEU A O 1
ATOM 706 N N . LEU A 1 91 ? -3.144 6.183 12.576 1.00 90.69 91 LEU A N 1
ATOM 707 C CA . LEU A 1 91 ? -3.882 7.294 13.196 1.00 90.69 91 LEU A CA 1
ATOM 708 C C . LEU A 1 91 ? -4.919 6.826 14.231 1.00 90.69 91 LEU A C 1
ATOM 710 O O . LEU A 1 91 ? -5.243 7.563 15.163 1.00 90.69 91 LEU A O 1
ATOM 714 N N . LEU A 1 92 ? -5.468 5.624 14.048 1.00 91.25 92 LEU A N 1
ATOM 715 C CA . LEU A 1 92 ? -6.511 5.032 14.886 1.00 91.25 92 LEU A CA 1
ATOM 716 C C . LEU A 1 92 ? -5.983 3.916 15.793 1.00 91.25 92 LEU A C 1
ATOM 718 O O . LEU A 1 92 ? -6.782 3.175 16.363 1.00 91.25 92 LEU A O 1
ATOM 722 N N . GLU A 1 93 ? -4.666 3.828 15.980 1.00 90.81 93 GLU A N 1
ATOM 723 C CA . GLU A 1 93 ? -4.001 2.787 16.768 1.00 90.81 93 GLU A CA 1
ATOM 724 C C . GLU A 1 93 ? -4.596 2.700 18.179 1.00 90.81 93 GLU A C 1
ATOM 726 O O . GLU A 1 93 ? -4.991 1.630 18.629 1.00 90.81 93 GLU A O 1
ATOM 731 N N . LYS A 1 94 ? -4.810 3.849 18.835 1.00 87.38 94 LYS A N 1
ATOM 732 C CA . LYS A 1 94 ? -5.444 3.914 20.164 1.00 87.38 94 LYS A CA 1
ATOM 733 C C . LYS A 1 94 ? -6.865 3.350 20.186 1.00 87.38 94 LYS A C 1
ATOM 735 O O . LYS A 1 94 ? -7.262 2.720 21.160 1.00 87.38 94 LYS A O 1
ATOM 740 N N . VAL A 1 95 ? -7.642 3.590 19.128 1.00 89.81 95 VAL A N 1
ATOM 741 C CA . VAL A 1 95 ? -9.011 3.063 19.009 1.00 89.81 95 VAL A CA 1
ATOM 742 C C . VAL A 1 95 ? -8.965 1.546 18.848 1.00 89.81 95 VAL A C 1
ATOM 744 O O . VAL A 1 95 ? -9.764 0.844 19.461 1.00 89.81 95 VAL A O 1
ATOM 747 N N . LEU A 1 96 ? -8.019 1.042 18.052 1.00 88.81 96 LEU A N 1
ATOM 748 C CA . LEU A 1 96 ? -7.809 -0.389 17.848 1.00 88.81 96 LEU A CA 1
ATOM 749 C C . LEU A 1 96 ? -7.325 -1.079 19.126 1.00 88.81 96 LEU A C 1
ATOM 751 O O . LEU A 1 96 ? -7.855 -2.129 19.455 1.00 88.81 96 LEU A O 1
ATOM 755 N N . TYR A 1 97 ? -6.436 -0.455 19.896 1.00 87.56 97 TYR A N 1
ATOM 756 C CA . TYR A 1 97 ? -5.977 -0.983 21.181 1.00 87.56 97 TYR A CA 1
ATOM 757 C C . TYR A 1 97 ? -7.126 -1.130 22.195 1.00 87.56 97 TYR A C 1
ATOM 759 O O . TYR A 1 97 ? -7.296 -2.177 22.807 1.00 87.56 97 TYR A O 1
ATOM 767 N N . VAL A 1 98 ? -7.996 -0.120 22.323 1.00 86.44 98 VAL A N 1
ATOM 768 C CA . VAL A 1 98 ? -9.186 -0.217 23.196 1.00 86.44 98 VAL A CA 1
ATOM 769 C C . VAL A 1 98 ? -10.193 -1.247 22.667 1.00 86.44 98 VAL A C 1
ATOM 771 O O . VAL A 1 98 ? -10.884 -1.914 23.437 1.00 86.44 98 VAL A O 1
ATOM 774 N N . LEU A 1 99 ? -10.281 -1.406 21.345 1.00 85.00 99 LEU A N 1
ATOM 775 C CA . LEU A 1 99 ? -11.080 -2.469 20.746 1.00 85.00 99 LEU A CA 1
ATOM 776 C C . LEU A 1 99 ? -10.495 -3.858 21.070 1.00 85.00 99 LEU A C 1
ATOM 778 O O . LEU A 1 99 ? -11.268 -4.789 21.282 1.00 85.00 99 LEU A O 1
ATOM 782 N N . GLU A 1 100 ? -9.175 -4.009 21.172 1.00 80.50 100 GLU A N 1
ATOM 783 C CA . GLU A 1 100 ? -8.540 -5.271 21.574 1.00 80.50 100 GLU A CA 1
ATOM 784 C C . GLU A 1 100 ? -8.928 -5.694 22.990 1.00 80.50 100 GLU A C 1
ATOM 786 O O . GLU A 1 100 ? -9.214 -6.871 23.212 1.00 80.50 100 GLU A O 1
ATOM 791 N N . ASP A 1 101 ? -9.044 -4.750 23.927 1.00 78.44 101 ASP A N 1
ATOM 792 C CA . ASP A 1 101 ? -9.550 -5.046 25.274 1.00 78.44 101 ASP A CA 1
ATOM 793 C C . ASP A 1 101 ? -10.981 -5.611 25.219 1.00 78.44 101 ASP A C 1
ATOM 795 O O . ASP A 1 101 ? -11.344 -6.514 25.977 1.00 78.44 101 ASP A O 1
ATOM 799 N N . SER A 1 102 ? -11.790 -5.150 24.258 1.00 74.25 102 SER A N 1
ATOM 800 C CA . SER A 1 102 ? -13.130 -5.695 24.016 1.00 74.25 102 SER A CA 1
ATOM 801 C C . SER A 1 102 ? -13.126 -7.073 23.344 1.00 74.25 102 SER A C 1
ATOM 803 O O . SER A 1 102 ? -14.124 -7.782 23.447 1.00 74.25 102 SER A O 1
ATOM 805 N N . PHE A 1 103 ? -12.019 -7.519 22.734 1.00 69.19 103 PHE A N 1
ATOM 806 C CA . PHE A 1 103 ? -11.907 -8.882 22.194 1.00 69.19 103 PHE A CA 1
ATOM 807 C C . PHE A 1 103 ? -11.926 -9.953 23.283 1.00 69.19 103 PHE A C 1
ATOM 809 O O . PHE A 1 103 ? -12.220 -11.111 22.993 1.00 69.19 103 PHE A O 1
ATOM 816 N N . LEU A 1 104 ? -11.611 -9.590 24.529 1.00 61.22 104 LEU A N 1
ATOM 817 C CA . LEU A 1 104 ? -11.749 -10.477 25.689 1.00 61.22 104 LEU A CA 1
ATOM 818 C C . LEU A 1 104 ? -13.220 -10.743 26.038 1.00 61.22 104 LEU A C 1
ATOM 820 O O . LEU A 1 104 ? -13.533 -11.701 26.742 1.00 61.22 104 LEU A O 1
ATOM 824 N N . SER A 1 105 ? -14.126 -9.907 25.528 1.00 63.47 105 SER A N 1
ATOM 825 C CA . SER A 1 105 ? -15.563 -10.137 25.573 1.00 63.47 105 SER A CA 1
ATOM 826 C C . SER A 1 105 ? -15.939 -11.016 24.378 1.00 63.47 105 SER A C 1
ATOM 828 O O . SER A 1 105 ? -15.563 -10.732 23.244 1.00 63.47 105 SER A O 1
ATOM 830 N N . GLN A 1 106 ? -16.698 -12.082 24.625 1.00 67.25 106 GLN A N 1
ATOM 831 C CA . GLN A 1 106 ? -17.045 -13.162 23.684 1.00 67.25 106 GLN A CA 1
ATOM 832 C C . GLN A 1 106 ? -17.615 -12.710 22.311 1.00 67.25 106 GLN A C 1
ATOM 834 O O . GLN A 1 106 ? -17.719 -13.508 21.384 1.00 67.25 106 GLN A O 1
ATOM 839 N N . GLU A 1 107 ? -17.981 -11.434 22.155 1.00 68.94 107 GLU A N 1
ATOM 840 C CA . GLU A 1 107 ? -18.573 -10.845 20.947 1.00 68.94 107 GLU A CA 1
ATOM 841 C C . GLU A 1 107 ? -17.590 -10.663 19.771 1.00 68.94 107 GLU A C 1
ATOM 843 O O . GLU A 1 107 ? -18.021 -10.641 18.611 1.00 68.94 107 GLU A O 1
ATOM 848 N N . PHE A 1 108 ? -16.280 -10.561 20.038 1.00 77.75 108 PHE A N 1
ATOM 849 C CA . PHE A 1 108 ? -15.249 -10.300 19.017 1.00 77.75 108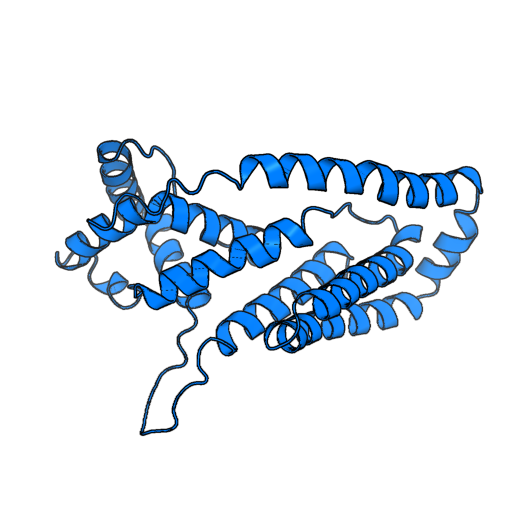 PHE A CA 1
ATOM 850 C C . PHE A 1 108 ? -14.023 -11.224 19.114 1.00 77.75 108 PHE A C 1
ATOM 852 O O . PHE A 1 108 ? -12.951 -10.895 18.605 1.00 77.75 108 PHE A O 1
ATOM 859 N N . GLU A 1 109 ? -14.177 -12.394 19.735 1.00 80.25 109 GLU A N 1
ATOM 860 C CA . GLU A 1 109 ? -13.102 -13.380 19.926 1.00 80.25 109 GLU A CA 1
ATOM 861 C C . GLU A 1 109 ? -12.419 -13.783 18.601 1.00 80.25 109 GLU A C 1
ATOM 863 O O . GLU A 1 109 ? -11.203 -13.962 18.541 1.00 80.25 109 GLU A O 1
ATOM 868 N N . ASP A 1 110 ? -13.168 -13.832 17.492 1.00 84.12 110 ASP A N 1
ATOM 869 C CA . ASP A 1 110 ? -12.654 -14.177 16.158 1.00 84.12 110 ASP A CA 1
ATOM 870 C C . ASP A 1 110 ? -11.622 -13.185 15.598 1.00 84.12 110 ASP A C 1
ATOM 872 O O . ASP A 1 110 ? -10.925 -13.518 14.630 1.00 84.12 110 ASP A O 1
ATOM 876 N N . LEU A 1 111 ? -11.535 -11.982 16.177 1.00 84.12 111 LEU A N 1
ATOM 877 C CA . LEU A 1 111 ? -10.571 -10.946 15.814 1.00 84.12 111 LEU A CA 1
ATOM 878 C C . LEU A 1 111 ? -9.267 -11.028 16.615 1.00 84.12 111 LEU A C 1
ATOM 880 O O . LEU A 1 111 ? -8.270 -10.474 16.156 1.00 84.12 111 LEU A O 1
ATOM 884 N N . GLN A 1 112 ? -9.222 -11.766 17.733 1.00 83.69 112 GLN A N 1
ATOM 885 C CA . GLN A 1 112 ? -8.010 -11.893 18.560 1.00 83.69 112 GLN A CA 1
ATOM 886 C C . GLN A 1 112 ? -6.812 -12.435 17.777 1.00 83.69 112 GLN A C 1
ATOM 888 O O . GLN A 1 112 ? -5.685 -11.990 17.963 1.00 83.69 112 GLN A O 1
ATOM 893 N N . ARG A 1 113 ? -7.058 -13.367 16.852 1.00 85.00 113 ARG A N 1
ATOM 894 C CA . ARG A 1 113 ? -6.023 -13.945 15.977 1.00 85.00 113 ARG A CA 1
ATOM 895 C C . ARG A 1 113 ? -5.387 -12.949 15.001 1.00 85.00 113 ARG A C 1
ATOM 897 O O . ARG A 1 113 ? -4.410 -13.302 14.356 1.00 85.00 113 ARG A O 1
ATOM 904 N N . TYR A 1 114 ? -5.972 -11.761 14.840 1.00 87.50 114 TYR A N 1
ATOM 905 C CA . TYR A 1 114 ? -5.453 -10.688 13.986 1.00 87.50 114 TYR A CA 1
ATOM 906 C C . TYR A 1 114 ? -4.893 -9.519 14.800 1.00 87.50 114 TYR A C 1
ATOM 908 O O . TYR A 1 114 ? -4.752 -8.415 14.275 1.00 87.50 114 TYR A O 1
ATOM 916 N N . ARG A 1 115 ? -4.613 -9.749 16.087 1.00 85.81 115 ARG A N 1
ATOM 917 C CA . ARG A 1 115 ? -3.942 -8.787 16.950 1.00 85.81 115 ARG A CA 1
ATOM 918 C C . ARG A 1 115 ? -2.519 -8.556 16.453 1.00 85.81 115 ARG A C 1
ATOM 920 O O . ARG A 1 115 ? -1.784 -9.517 16.243 1.00 85.81 115 ARG A O 1
ATOM 927 N N . LEU A 1 116 ? -2.161 -7.289 16.291 1.00 86.25 116 LEU A N 1
ATOM 928 C CA . LEU A 1 116 ? -0.822 -6.869 15.895 1.00 86.25 116 LEU A CA 1
ATOM 929 C C . LEU A 1 116 ? 0.020 -6.630 17.150 1.00 86.25 116 LEU A C 1
ATOM 931 O O . LEU A 1 116 ? -0.433 -5.998 18.103 1.00 86.25 116 LEU A O 1
ATOM 935 N N . SER A 1 117 ? 1.243 -7.141 17.151 1.00 85.88 117 SER A N 1
ATOM 936 C CA . SER A 1 117 ? 2.257 -6.848 18.163 1.00 85.88 117 SER A CA 1
ATOM 937 C C . SER A 1 117 ? 2.867 -5.457 17.967 1.00 85.88 117 SER A C 1
ATOM 939 O O . SER A 1 117 ? 2.826 -4.894 16.873 1.00 85.88 117 SER A O 1
ATOM 941 N N . ASP A 1 118 ? 3.504 -4.916 19.008 1.00 82.25 118 ASP A N 1
ATOM 942 C CA . ASP A 1 118 ? 4.195 -3.618 18.938 1.00 82.25 118 ASP A CA 1
ATOM 943 C C . ASP A 1 118 ? 5.252 -3.575 17.820 1.00 82.25 118 ASP A C 1
ATOM 945 O O . ASP A 1 118 ? 5.437 -2.554 17.160 1.00 82.25 118 ASP A O 1
ATOM 949 N N . GLN A 1 119 ? 5.930 -4.701 17.574 1.00 74.88 119 GLN A N 1
ATOM 950 C CA . GLN A 1 119 ? 6.920 -4.818 16.504 1.00 74.88 119 GLN A CA 1
ATOM 951 C C . GLN A 1 119 ? 6.268 -4.761 15.115 1.00 74.88 119 GLN A C 1
ATOM 953 O O . GLN A 1 119 ? 6.815 -4.150 14.196 1.00 74.88 119 GLN A O 1
ATOM 958 N N . GLU A 1 120 ? 5.090 -5.363 14.954 1.00 82.81 120 GLU A N 1
ATOM 959 C CA . GLU A 1 120 ? 4.325 -5.294 13.708 1.00 82.81 120 GLU A CA 1
ATOM 960 C C . GLU A 1 120 ? 3.762 -3.892 13.466 1.00 82.81 120 GLU A C 1
ATOM 962 O O . GLU A 1 120 ? 3.745 -3.435 12.323 1.00 82.81 120 GLU A O 1
ATOM 967 N N . TRP A 1 121 ? 3.364 -3.178 14.521 1.00 85.12 121 TRP A N 1
ATOM 968 C CA . TRP A 1 121 ? 2.976 -1.770 14.435 1.00 85.12 121 TRP A CA 1
ATOM 969 C C . TRP A 1 121 ? 4.134 -0.870 13.994 1.00 85.12 121 TRP A C 1
ATOM 971 O O . TRP A 1 121 ? 3.953 -0.046 13.097 1.00 85.12 121 TRP A O 1
ATOM 981 N N . GLU A 1 122 ? 5.336 -1.068 14.541 1.00 79.75 122 GLU A N 1
ATOM 982 C CA . GLU A 1 122 ? 6.536 -0.332 14.118 1.00 79.75 122 GLU A CA 1
ATOM 983 C C . GLU A 1 122 ? 6.882 -0.632 12.648 1.00 79.75 122 GLU A C 1
ATOM 985 O O . GLU A 1 122 ? 7.138 0.277 11.855 1.00 79.75 122 GLU A O 1
ATOM 990 N N . ALA A 1 123 ? 6.800 -1.904 12.244 1.00 75.19 123 ALA A N 1
ATOM 991 C CA . ALA A 1 123 ? 6.981 -2.309 10.854 1.00 75.19 123 ALA A CA 1
ATOM 992 C C . ALA A 1 123 ? 5.962 -1.637 9.917 1.00 75.19 123 ALA A C 1
ATOM 994 O O . ALA A 1 123 ? 6.326 -1.178 8.832 1.00 75.19 123 ALA A O 1
ATOM 995 N N . LEU A 1 124 ? 4.693 -1.547 10.328 1.00 82.06 124 LEU A N 1
ATOM 996 C CA . LEU A 1 124 ? 3.647 -0.856 9.575 1.00 82.06 124 LEU A CA 1
ATOM 997 C C . LEU A 1 124 ? 3.900 0.651 9.491 1.00 82.06 124 LEU A C 1
ATOM 999 O O . LEU A 1 124 ? 3.630 1.229 8.444 1.00 82.06 124 LEU A O 1
ATOM 1003 N N . ALA A 1 125 ? 4.445 1.280 10.533 1.00 80.62 125 ALA A N 1
ATOM 1004 C CA . ALA A 1 125 ? 4.775 2.706 10.538 1.00 80.62 125 ALA A CA 1
ATOM 1005 C C . ALA A 1 125 ? 5.860 3.075 9.513 1.00 80.62 125 ALA A C 1
ATOM 1007 O O . ALA A 1 125 ? 5.818 4.156 8.930 1.00 80.62 125 ALA A O 1
ATOM 1008 N N . MET A 1 126 ? 6.784 2.158 9.219 1.00 69.38 126 MET A N 1
ATOM 1009 C CA . MET A 1 126 ? 7.828 2.369 8.211 1.00 69.38 126 MET A CA 1
ATOM 1010 C C . MET A 1 126 ? 7.305 2.337 6.765 1.00 69.38 126 MET A C 1
ATOM 1012 O O . MET A 1 126 ? 7.926 2.914 5.867 1.00 69.38 126 MET A O 1
ATOM 1016 N N . VAL A 1 127 ? 6.180 1.657 6.513 1.00 71.25 127 VAL A N 1
ATOM 1017 C CA . VAL A 1 127 ? 5.654 1.455 5.153 1.00 71.25 127 VAL A CA 1
ATOM 1018 C C . VAL A 1 127 ? 5.173 2.773 4.526 1.00 71.25 127 VAL A C 1
ATOM 1020 O O . VAL A 1 127 ? 5.597 3.053 3.401 1.00 71.25 127 VAL A O 1
ATOM 1023 N N . PRO A 1 128 ? 4.349 3.611 5.195 1.00 68.06 128 PRO A N 1
ATOM 1024 C CA . PRO A 1 128 ? 3.904 4.878 4.634 1.00 68.06 128 PRO A CA 1
ATOM 1025 C C . PRO A 1 128 ? 5.013 5.846 4.271 1.00 68.06 128 PRO A C 1
ATOM 1027 O O . PRO A 1 128 ? 5.008 6.362 3.156 1.00 68.06 128 PRO A O 1
ATOM 1030 N N . ASP A 1 129 ? 6.002 6.030 5.139 1.00 61.84 129 ASP A N 1
ATOM 1031 C CA . ASP A 1 129 ? 7.119 6.938 4.870 1.00 61.84 129 ASP A CA 1
ATOM 1032 C C . ASP A 1 129 ? 7.922 6.492 3.641 1.00 61.84 129 ASP A C 1
ATOM 1034 O O . ASP A 1 129 ? 8.279 7.303 2.779 1.00 61.84 129 ASP A O 1
ATOM 1038 N N . ALA A 1 130 ? 8.137 5.181 3.498 1.00 58.31 130 ALA A N 1
ATOM 1039 C CA . ALA A 1 130 ? 8.790 4.612 2.329 1.00 58.31 130 ALA A CA 1
ATOM 1040 C C . ALA A 1 130 ? 7.952 4.752 1.046 1.00 58.31 130 ALA A C 1
ATOM 1042 O O . ALA A 1 130 ? 8.532 4.835 -0.035 1.00 58.31 130 ALA A O 1
ATOM 1043 N N . PHE A 1 131 ? 6.620 4.793 1.138 1.00 61.38 131 PHE A N 1
ATOM 1044 C CA . PHE A 1 131 ? 5.717 4.867 -0.014 1.00 61.38 131 PHE A CA 1
ATOM 1045 C C . PHE A 1 131 ? 5.392 6.313 -0.431 1.00 61.38 131 PHE A C 1
ATOM 1047 O O . PHE A 1 131 ? 5.497 6.688 -1.600 1.00 61.38 131 PHE A O 1
ATOM 1054 N N . GLN A 1 132 ? 4.995 7.157 0.517 1.00 55.94 132 GLN A N 1
ATOM 1055 C CA . GLN A 1 132 ? 4.414 8.475 0.271 1.00 55.94 132 GLN A CA 1
ATOM 1056 C C . GLN A 1 132 ? 5.446 9.490 -0.236 1.00 55.94 132 GLN A C 1
ATOM 1058 O O . GLN A 1 132 ? 5.153 10.265 -1.152 1.00 55.94 132 GLN A O 1
ATOM 1063 N N . GLN A 1 133 ? 6.684 9.432 0.270 1.00 51.19 133 GLN A N 1
ATOM 1064 C CA . GLN A 1 133 ? 7.792 10.246 -0.246 1.00 51.19 133 GLN A CA 1
ATOM 1065 C C . GLN A 1 133 ? 8.139 9.922 -1.707 1.00 51.19 133 GLN A C 1
ATOM 1067 O O . GLN A 1 133 ? 8.745 10.742 -2.393 1.00 51.19 133 GLN A O 1
ATOM 1072 N N . LYS A 1 134 ? 7.783 8.725 -2.184 1.00 50.78 134 LYS A N 1
ATOM 1073 C CA . LYS A 1 134 ? 8.416 8.119 -3.363 1.00 50.78 134 LYS A CA 1
ATOM 1074 C C . LYS A 1 134 ? 7.442 7.867 -4.509 1.00 50.78 134 LYS A C 1
ATOM 1076 O O . LYS A 1 134 ? 7.863 7.801 -5.661 1.00 50.78 134 LYS A O 1
ATOM 1081 N N . PHE A 1 135 ? 6.142 7.806 -4.207 1.00 52.19 135 PHE A N 1
ATOM 1082 C CA . PHE A 1 135 ? 5.080 7.521 -5.178 1.00 52.19 135 PHE A CA 1
ATOM 1083 C C . PHE A 1 135 ? 4.030 8.629 -5.333 1.00 52.19 135 PHE A C 1
ATOM 1085 O O . PHE A 1 135 ? 3.108 8.476 -6.129 1.00 52.19 135 PHE A O 1
ATOM 1092 N N . SER A 1 136 ? 4.156 9.772 -4.649 1.00 51.31 136 SER A N 1
ATOM 1093 C CA . SER A 1 136 ? 3.213 10.917 -4.708 1.00 51.31 136 SER A CA 1
ATOM 1094 C C . SER A 1 136 ? 3.166 11.663 -6.060 1.00 51.31 136 SER A C 1
ATOM 1096 O O . SER A 1 136 ? 2.630 12.762 -6.178 1.00 51.31 136 SER A O 1
ATOM 1098 N N . ALA A 1 137 ? 3.696 11.048 -7.109 1.00 51.12 137 ALA A N 1
ATOM 1099 C CA . ALA A 1 137 ? 4.112 11.675 -8.348 1.00 51.12 137 ALA A CA 1
ATOM 1100 C C . ALA A 1 137 ? 3.209 11.442 -9.560 1.00 51.12 137 ALA A C 1
ATOM 1102 O O . ALA A 1 137 ? 3.445 12.031 -10.616 1.00 51.12 137 ALA A O 1
ATOM 1103 N N . GLU A 1 138 ? 2.240 10.534 -9.480 1.00 49.28 138 GLU A N 1
ATOM 1104 C CA . GLU A 1 138 ? 1.735 9.932 -10.709 1.00 49.28 138 GLU A CA 1
ATOM 1105 C C . GLU A 1 138 ? 0.612 10.693 -11.403 1.00 49.28 138 GLU A C 1
ATOM 1107 O O . GLU A 1 138 ? -0.490 10.889 -10.888 1.00 49.28 138 GLU A O 1
ATOM 1112 N N . LYS A 1 139 ? 0.881 11.011 -12.671 1.00 52.78 139 LYS A N 1
ATOM 1113 C CA . LYS A 1 139 ? -0.117 11.372 -13.672 1.00 52.78 139 LYS A CA 1
ATOM 1114 C C . LYS A 1 139 ? -0.274 10.204 -14.641 1.00 52.78 139 LYS A C 1
ATOM 1116 O O . LYS A 1 139 ? 0.706 9.585 -15.035 1.00 52.78 139 LYS A O 1
ATOM 1121 N N . THR A 1 140 ? -1.508 9.915 -15.056 1.00 56.34 140 THR A N 1
ATOM 1122 C CA . THR A 1 140 ? -1.780 8.884 -16.073 1.00 56.34 140 THR A CA 1
ATOM 1123 C C . THR A 1 140 ? -1.098 9.272 -17.390 1.00 56.34 140 THR A C 1
ATOM 1125 O O . THR A 1 140 ? -1.463 10.309 -17.956 1.00 56.34 140 THR A O 1
ATOM 1128 N N . PRO A 1 141 ? -0.132 8.488 -17.905 1.00 57.91 141 PRO A N 1
ATOM 1129 C CA . PRO A 1 141 ? 0.516 8.839 -19.154 1.00 57.91 141 PRO A CA 1
ATOM 1130 C C . PRO A 1 141 ? -0.428 8.592 -20.327 1.00 57.91 141 PRO A C 1
ATOM 1132 O O . PRO A 1 141 ? -1.087 7.555 -20.435 1.00 57.91 141 PRO A O 1
ATOM 1135 N N . THR A 1 142 ? -0.479 9.569 -21.226 1.00 67.75 142 THR A N 1
ATOM 1136 C CA . THR A 1 142 ? -1.038 9.407 -22.568 1.00 67.75 142 THR A CA 1
ATOM 1137 C C . THR A 1 142 ? -0.228 8.371 -23.348 1.00 67.75 142 THR A C 1
ATOM 1139 O O . THR A 1 142 ? 0.901 8.051 -22.983 1.00 67.75 142 THR A O 1
ATOM 1142 N N . LEU A 1 143 ? -0.784 7.841 -24.440 1.00 77.06 143 LEU A N 1
ATOM 1143 C CA . LEU A 1 143 ? -0.155 6.771 -25.228 1.00 77.06 143 LEU A CA 1
ATOM 1144 C C . LEU A 1 143 ? 1.305 7.079 -25.619 1.00 77.06 143 LEU A C 1
ATOM 1146 O O . LEU A 1 143 ? 2.169 6.220 -25.482 1.00 77.06 143 LEU A O 1
ATOM 1150 N N . CYS A 1 144 ? 1.589 8.324 -26.009 1.00 78.75 144 CYS A N 1
ATOM 1151 C CA . CYS A 1 144 ? 2.937 8.793 -26.333 1.00 78.75 144 CYS A CA 1
ATOM 1152 C C . CYS A 1 144 ? 3.883 8.886 -25.125 1.00 78.75 144 CYS A C 1
ATOM 1154 O O . CYS A 1 144 ? 5.091 8.862 -25.301 1.00 78.75 144 CYS A O 1
ATOM 1156 N N . ASN A 1 145 ? 3.367 8.969 -23.903 1.00 74.38 145 ASN A N 1
ATOM 1157 C CA . ASN A 1 145 ? 4.181 9.110 -22.698 1.00 74.38 145 ASN A CA 1
ATOM 1158 C C . ASN A 1 145 ? 4.406 7.777 -21.979 1.00 74.38 145 ASN A C 1
ATOM 1160 O O . ASN A 1 145 ? 5.178 7.739 -21.035 1.00 74.38 145 ASN A O 1
ATOM 1164 N N . ALA A 1 146 ? 3.771 6.681 -22.406 1.00 80.56 146 ALA A N 1
ATOM 1165 C CA . ALA A 1 146 ? 3.826 5.419 -21.669 1.00 80.56 146 ALA A CA 1
ATOM 1166 C C . ALA A 1 146 ? 5.255 4.863 -21.513 1.00 80.56 146 ALA A C 1
ATOM 1168 O O . ALA A 1 146 ? 5.636 4.508 -20.403 1.00 80.56 146 ALA A O 1
ATOM 1169 N N . ILE A 1 147 ? 6.039 4.816 -22.598 1.00 83.19 147 ILE A N 1
ATOM 1170 C CA . ILE A 1 147 ? 7.442 4.358 -22.578 1.00 83.19 147 ILE A CA 1
ATOM 1171 C C . ILE A 1 147 ? 8.318 5.324 -21.755 1.00 83.19 147 ILE A C 1
ATOM 1173 O O . ILE A 1 147 ? 8.888 4.878 -20.762 1.00 83.19 147 ILE A O 1
ATOM 1177 N N . PRO A 1 148 ? 8.315 6.649 -22.027 1.00 82.44 148 PRO A N 1
ATOM 1178 C CA . PRO A 1 148 ? 9.046 7.612 -21.201 1.00 82.44 148 PRO A CA 1
ATOM 1179 C C . PRO A 1 148 ? 8.694 7.554 -19.711 1.00 82.44 148 PRO A C 1
ATOM 1181 O O . PRO A 1 148 ? 9.563 7.724 -18.863 1.00 82.44 148 PRO A O 1
ATOM 1184 N N . SER A 1 149 ? 7.428 7.314 -19.364 1.00 80.19 149 SER A N 1
ATOM 1185 C CA . SER A 1 149 ? 7.002 7.195 -17.970 1.00 80.19 149 SER A CA 1
ATOM 1186 C C . SER A 1 149 ? 7.562 5.950 -17.290 1.00 80.19 149 SER A C 1
ATOM 1188 O O . SER A 1 149 ? 7.911 6.033 -16.116 1.00 80.19 149 SER A O 1
ATOM 1190 N N . PHE A 1 150 ? 7.696 4.827 -18.001 1.00 82.19 150 PHE A N 1
ATOM 1191 C CA . PHE A 1 150 ? 8.391 3.655 -17.464 1.00 82.19 150 PHE A CA 1
ATOM 1192 C C . PHE A 1 150 ? 9.873 3.946 -17.229 1.00 82.19 150 PHE A C 1
ATOM 1194 O O . PHE A 1 150 ? 10.354 3.682 -16.131 1.00 82.19 150 PHE A O 1
ATOM 1201 N N . ASP A 1 151 ? 10.563 4.548 -18.200 1.00 83.56 151 ASP A N 1
ATOM 1202 C CA . ASP A 1 151 ? 11.982 4.903 -18.068 1.00 83.56 151 ASP A CA 1
ATOM 1203 C C . ASP A 1 151 ? 12.229 5.850 -16.887 1.00 83.56 151 ASP A C 1
ATOM 1205 O O . ASP A 1 151 ? 13.121 5.624 -16.066 1.00 83.56 151 ASP A O 1
ATOM 1209 N N . VAL A 1 152 ? 11.410 6.901 -16.767 1.00 80.56 152 VAL A N 1
ATOM 1210 C CA . VAL A 1 152 ? 11.488 7.868 -15.664 1.00 80.56 152 VAL A CA 1
ATOM 1211 C C . VAL A 1 152 ? 11.237 7.180 -14.327 1.00 80.56 152 VAL A C 1
ATOM 1213 O O . VAL A 1 152 ? 11.973 7.419 -13.373 1.00 80.56 152 VAL A O 1
ATOM 1216 N N . MET A 1 153 ? 10.235 6.308 -14.249 1.00 78.69 153 MET A N 1
ATOM 1217 C CA . MET A 1 153 ? 9.906 5.617 -13.009 1.00 78.69 153 MET A CA 1
ATOM 1218 C C . MET A 1 153 ? 10.999 4.636 -12.585 1.00 78.69 153 MET A C 1
ATOM 1220 O O . MET A 1 153 ? 11.425 4.675 -11.435 1.00 78.69 153 MET A O 1
ATOM 1224 N N . VAL A 1 154 ? 11.514 3.816 -13.506 1.00 85.81 154 VAL A N 1
ATOM 1225 C CA . VAL A 1 154 ? 12.643 2.914 -13.230 1.00 85.81 154 VAL A CA 1
ATOM 1226 C C . VAL A 1 154 ? 13.860 3.712 -12.773 1.00 85.81 154 VAL A C 1
ATOM 1228 O O . VAL A 1 154 ? 14.514 3.325 -11.807 1.00 85.81 154 VAL A O 1
ATOM 1231 N N . LYS A 1 155 ? 14.141 4.856 -13.407 1.00 83.12 155 LYS A N 1
ATOM 1232 C CA . LYS A 1 155 ? 15.223 5.744 -12.980 1.00 83.12 155 LYS A CA 1
ATOM 1233 C C . LYS A 1 155 ? 15.017 6.245 -11.548 1.00 83.12 155 LYS A C 1
ATOM 1235 O O . LYS A 1 155 ? 15.925 6.097 -10.741 1.00 83.12 155 LYS A O 1
ATOM 1240 N N . ILE A 1 156 ? 13.834 6.772 -11.218 1.00 78.19 156 ILE A N 1
ATOM 1241 C CA . ILE A 1 156 ? 13.500 7.230 -9.856 1.00 78.19 156 ILE A CA 1
ATOM 1242 C C . ILE A 1 156 ? 13.727 6.106 -8.840 1.00 78.19 156 ILE A C 1
ATOM 1244 O O . ILE A 1 156 ? 14.286 6.340 -7.773 1.00 78.19 156 ILE A O 1
ATOM 1248 N N . TRP A 1 157 ? 13.318 4.881 -9.169 1.00 81.06 157 TRP A N 1
ATOM 1249 C CA . TRP A 1 157 ? 13.442 3.741 -8.264 1.00 81.06 157 TRP A CA 1
ATOM 1250 C C . TRP A 1 157 ? 14.892 3.276 -8.116 1.00 81.06 157 TRP A C 1
ATOM 1252 O O . TRP A 1 157 ? 15.286 2.878 -7.027 1.00 81.06 157 TRP A O 1
ATOM 1262 N N . ARG A 1 158 ? 15.721 3.387 -9.158 1.00 84.94 158 ARG A N 1
ATOM 1263 C CA . ARG A 1 158 ? 17.163 3.116 -9.053 1.00 84.94 158 ARG A CA 1
ATOM 1264 C C . ARG A 1 158 ? 17.920 4.182 -8.277 1.00 84.94 158 ARG A C 1
ATOM 1266 O O . ARG A 1 158 ? 18.755 3.846 -7.442 1.00 84.94 158 ARG A O 1
ATOM 1273 N N . ASP A 1 159 ? 17.608 5.454 -8.514 1.00 78.44 159 ASP A N 1
ATOM 1274 C CA . ASP A 1 159 ? 18.146 6.561 -7.717 1.00 78.44 159 ASP A CA 1
ATOM 1275 C C . ASP A 1 159 ? 17.776 6.349 -6.239 1.00 78.44 159 ASP A C 1
ATOM 1277 O O . ASP A 1 159 ? 18.592 6.537 -5.333 1.00 78.44 159 ASP A O 1
ATOM 1281 N N . LEU A 1 160 ? 16.563 5.845 -6.001 1.00 72.81 160 LEU A N 1
ATOM 1282 C CA . LEU A 1 160 ? 16.111 5.471 -4.678 1.00 72.81 160 LEU A CA 1
ATOM 1283 C C . LEU A 1 160 ? 16.911 4.309 -4.070 1.00 72.81 160 LEU A C 1
ATOM 1285 O O . LEU A 1 160 ? 17.344 4.428 -2.923 1.00 72.81 160 LEU A O 1
ATOM 1289 N N . GLN A 1 161 ? 17.141 3.217 -4.804 1.00 79.56 161 GLN A N 1
ATOM 1290 C CA . GLN A 1 161 ? 17.984 2.107 -4.337 1.00 79.56 161 GLN A CA 1
ATOM 1291 C C . GLN A 1 161 ? 19.369 2.583 -3.910 1.00 79.56 161 GLN A C 1
ATOM 1293 O O . GLN A 1 161 ? 19.852 2.201 -2.846 1.00 79.56 161 GLN A O 1
ATOM 1298 N N . ALA A 1 162 ? 19.976 3.462 -4.710 1.00 78.50 162 ALA A N 1
ATOM 1299 C CA . ALA A 1 162 ? 21.286 4.026 -4.418 1.00 78.50 162 ALA A CA 1
ATOM 1300 C C . ALA A 1 162 ? 21.289 4.863 -3.126 1.00 78.50 162 ALA A C 1
ATOM 1302 O O . ALA A 1 162 ? 22.289 4.877 -2.413 1.00 78.50 162 ALA A O 1
ATOM 1303 N N . SER A 1 163 ? 20.182 5.546 -2.814 1.00 74.69 163 SER A N 1
ATOM 1304 C CA . SER A 1 163 ? 20.064 6.372 -1.603 1.00 74.69 163 SER A CA 1
ATOM 1305 C C . SER A 1 163 ? 19.784 5.590 -0.317 1.00 74.69 163 SER A C 1
ATOM 1307 O O . SER A 1 163 ? 20.254 6.000 0.741 1.00 74.69 163 SER A O 1
ATOM 1309 N N . LEU A 1 164 ? 19.019 4.494 -0.382 1.00 67.25 164 LEU A N 1
ATOM 1310 C CA . LEU A 1 164 ? 18.621 3.732 0.809 1.00 67.25 164 LEU A CA 1
ATOM 1311 C C . LEU A 1 164 ? 19.610 2.623 1.177 1.00 67.25 164 LEU A C 1
ATOM 1313 O O . LEU A 1 164 ? 19.717 2.285 2.352 1.00 67.25 164 LEU A O 1
ATOM 1317 N N . GLY A 1 165 ? 20.308 2.047 0.193 1.00 72.19 165 GLY A N 1
ATOM 1318 C CA . GLY A 1 165 ? 21.166 0.881 0.410 1.00 72.19 165 GLY A CA 1
ATOM 1319 C C . GLY A 1 165 ? 20.400 -0.369 0.874 1.00 72.19 165 GLY A C 1
ATOM 1320 O O . GLY A 1 165 ? 19.170 -0.442 0.794 1.00 72.19 165 GLY A O 1
ATOM 1321 N N . HIS A 1 166 ? 21.137 -1.377 1.346 1.00 66.00 166 HIS A N 1
ATOM 1322 C CA . HIS A 1 166 ? 20.547 -2.617 1.862 1.00 66.00 166 HIS A CA 1
ATOM 1323 C C . HIS A 1 166 ? 19.852 -2.403 3.221 1.00 66.00 166 HIS A C 1
ATOM 1325 O O . HIS A 1 166 ? 20.330 -1.599 4.024 1.00 66.00 166 HIS A O 1
ATOM 1331 N N . PRO A 1 167 ? 18.761 -3.142 3.516 1.00 66.19 167 PRO A N 1
ATOM 1332 C CA . PRO A 1 167 ? 18.135 -4.187 2.688 1.00 66.19 167 PRO A CA 1
ATOM 1333 C C . PRO A 1 167 ? 17.112 -3.648 1.670 1.00 66.19 167 PRO A C 1
ATOM 1335 O O . PRO A 1 167 ? 16.584 -4.397 0.854 1.00 66.19 167 PRO A O 1
ATOM 1338 N N . PHE A 1 168 ? 16.813 -2.346 1.698 1.00 68.25 168 PHE A N 1
ATOM 1339 C CA . PHE A 1 168 ? 15.755 -1.749 0.878 1.00 68.25 168 PHE A CA 1
ATOM 1340 C C . PHE A 1 168 ? 16.050 -1.766 -0.624 1.00 68.25 168 PHE A C 1
ATOM 1342 O O . PHE A 1 168 ? 15.111 -1.739 -1.420 1.00 68.25 168 PHE A O 1
ATOM 1349 N N . SER A 1 169 ? 17.322 -1.830 -1.021 1.00 75.19 169 SER A N 1
ATOM 1350 C CA . SER A 1 169 ? 17.721 -1.997 -2.419 1.00 75.19 169 SER A CA 1
ATOM 1351 C C . SER A 1 169 ? 17.079 -3.231 -3.055 1.00 75.19 169 SER A C 1
ATOM 1353 O O . SER A 1 169 ? 16.445 -3.101 -4.101 1.00 75.19 169 SER A O 1
ATOM 1355 N N . ASP A 1 170 ? 17.152 -4.376 -2.376 1.00 79.06 170 ASP A N 1
ATOM 1356 C CA . ASP A 1 170 ? 16.677 -5.672 -2.886 1.00 79.06 170 ASP A CA 1
ATOM 1357 C C . ASP A 1 170 ? 15.145 -5.702 -2.972 1.00 79.06 170 ASP A C 1
ATOM 1359 O O . ASP A 1 170 ? 14.540 -6.232 -3.899 1.00 79.06 170 ASP A O 1
ATOM 1363 N N . ILE A 1 171 ? 14.499 -5.037 -2.019 1.00 78.62 171 ILE A N 1
ATOM 1364 C CA . ILE A 1 171 ? 13.044 -4.893 -1.956 1.00 78.62 171 ILE A CA 1
ATOM 1365 C C . ILE A 1 171 ? 12.521 -4.044 -3.121 1.00 78.62 171 ILE A C 1
ATOM 1367 O O . ILE A 1 171 ? 11.472 -4.332 -3.698 1.00 78.62 171 ILE A O 1
ATOM 1371 N N . ILE A 1 172 ? 13.226 -2.963 -3.457 1.00 79.06 172 ILE A N 1
ATOM 1372 C CA . ILE A 1 172 ? 12.846 -2.085 -4.567 1.00 79.06 172 ILE A CA 1
ATOM 1373 C C . ILE A 1 172 ? 13.111 -2.776 -5.912 1.00 79.06 172 ILE A C 1
ATOM 1375 O O . ILE A 1 172 ? 12.335 -2.562 -6.851 1.00 79.06 172 ILE A O 1
ATOM 1379 N N . ASP A 1 173 ? 14.135 -3.634 -5.994 1.00 86.88 173 ASP A N 1
ATOM 1380 C CA . ASP A 1 173 ? 14.445 -4.421 -7.196 1.00 86.88 173 ASP A CA 1
ATOM 1381 C C . ASP A 1 173 ? 13.247 -5.270 -7.632 1.00 86.88 173 ASP A C 1
ATOM 1383 O O . ASP A 1 173 ? 12.883 -5.258 -8.808 1.00 86.88 173 ASP A O 1
ATOM 1387 N N . GLU A 1 174 ? 12.534 -5.891 -6.689 1.00 86.94 174 GLU A N 1
ATOM 1388 C CA . GLU A 1 174 ? 11.337 -6.693 -6.982 1.00 86.94 174 GLU A CA 1
ATOM 1389 C C . GLU A 1 174 ? 10.259 -5.913 -7.750 1.00 86.94 174 GLU A C 1
ATOM 1391 O O . GLU A 1 174 ? 9.587 -6.441 -8.646 1.00 86.94 174 GLU A O 1
ATOM 1396 N N . GLY A 1 175 ? 10.074 -4.629 -7.439 1.00 85.50 175 GLY A N 1
ATOM 1397 C CA . GLY A 1 175 ? 9.137 -3.800 -8.188 1.00 85.50 175 GLY A CA 1
ATOM 1398 C C . GLY A 1 175 ? 9.730 -3.201 -9.467 1.00 85.50 175 GLY A C 1
ATOM 1399 O O . GLY A 1 175 ? 8.997 -3.094 -10.455 1.00 85.50 175 GLY A O 1
ATOM 1400 N N . ILE A 1 176 ? 11.035 -2.904 -9.517 1.00 88.25 176 ILE A N 1
ATOM 1401 C CA . ILE A 1 176 ? 11.735 -2.537 -10.764 1.00 88.25 176 ILE A CA 1
ATOM 1402 C C . ILE A 1 176 ? 11.611 -3.662 -11.794 1.00 88.25 176 ILE A C 1
ATOM 1404 O O . ILE A 1 176 ? 11.295 -3.397 -12.956 1.00 88.25 176 ILE A O 1
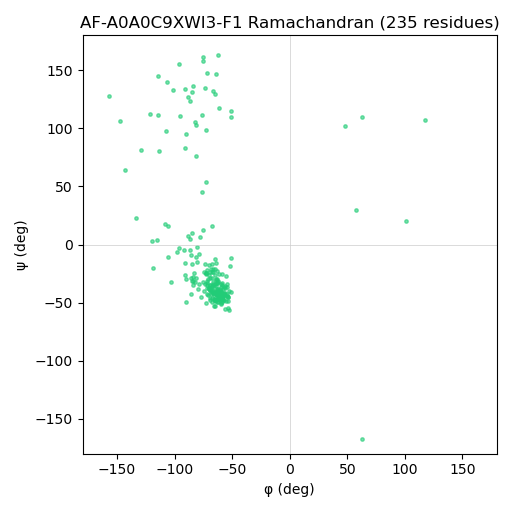ATOM 1408 N N . ASP A 1 177 ? 11.765 -4.916 -11.382 1.00 91.31 177 ASP A N 1
ATOM 1409 C CA . ASP A 1 177 ? 11.610 -6.078 -12.252 1.00 91.31 177 ASP A CA 1
ATOM 1410 C C . ASP A 1 177 ? 10.201 -6.161 -12.838 1.00 91.31 177 ASP A C 1
ATOM 1412 O O . ASP A 1 177 ? 10.025 -6.406 -14.039 1.00 91.31 177 ASP A O 1
ATOM 1416 N N . LYS A 1 178 ? 9.166 -5.862 -12.039 1.00 88.38 178 LYS A N 1
ATOM 1417 C CA . LYS A 1 178 ? 7.800 -5.739 -12.571 1.00 88.38 178 LYS A CA 1
ATOM 1418 C C . LYS A 1 178 ? 7.691 -4.608 -13.587 1.00 88.38 178 LYS A C 1
ATOM 1420 O O . LYS A 1 178 ? 7.088 -4.832 -14.638 1.00 88.38 178 LYS A O 1
ATOM 1425 N N . LEU A 1 179 ? 8.245 -3.427 -13.312 1.00 87.81 179 LEU A N 1
ATOM 1426 C CA . LEU A 1 179 ? 8.217 -2.303 -14.254 1.00 87.81 179 LEU A CA 1
ATOM 1427 C C . LEU A 1 179 ? 8.905 -2.676 -15.573 1.00 87.81 179 LEU A C 1
ATOM 1429 O O . LEU A 1 179 ? 8.299 -2.513 -16.631 1.00 87.81 179 LEU A O 1
ATOM 1433 N N . ASN A 1 180 ? 10.092 -3.283 -15.520 1.00 91.31 180 ASN A N 1
ATOM 1434 C CA . ASN A 1 180 ? 10.873 -3.688 -16.692 1.00 91.31 180 ASN A CA 1
ATOM 1435 C C . ASN A 1 180 ? 10.149 -4.715 -17.570 1.00 91.31 180 ASN A C 1
ATOM 1437 O O . ASN A 1 180 ? 10.125 -4.579 -18.795 1.00 91.31 180 ASN A O 1
ATOM 1441 N N . VAL A 1 181 ? 9.489 -5.713 -16.970 1.00 90.81 181 VAL A N 1
ATOM 1442 C CA . VAL A 1 181 ? 8.707 -6.713 -17.721 1.00 90.81 181 VAL A CA 1
ATOM 1443 C C . VAL A 1 181 ? 7.625 -6.049 -18.574 1.00 90.81 181 VAL A C 1
ATOM 1445 O O . VAL A 1 181 ? 7.380 -6.454 -19.713 1.00 90.81 181 VAL A O 1
ATOM 1448 N N . TYR A 1 182 ? 6.942 -5.043 -18.035 1.00 86.19 182 TYR A N 1
ATOM 1449 C CA . TYR A 1 182 ? 5.875 -4.351 -18.754 1.00 86.19 182 TYR A CA 1
ATOM 1450 C C . TYR A 1 182 ? 6.382 -3.228 -19.650 1.00 86.19 182 TYR A C 1
ATOM 1452 O O . TYR A 1 182 ? 5.765 -2.993 -20.691 1.00 86.19 182 TYR A O 1
ATOM 1460 N N . HIS A 1 183 ? 7.502 -2.599 -19.303 1.00 88.31 183 HIS A N 1
ATOM 1461 C CA . HIS A 1 183 ? 8.219 -1.685 -20.177 1.00 88.31 183 HIS A CA 1
ATOM 1462 C C . HIS A 1 183 ? 8.575 -2.387 -21.490 1.00 88.31 183 HIS A C 1
ATOM 1464 O O . HIS A 1 183 ? 8.073 -2.001 -22.544 1.00 88.31 183 HIS A O 1
ATOM 1470 N N . HIS A 1 184 ? 9.273 -3.523 -21.407 1.00 88.88 184 HIS A N 1
ATOM 1471 C CA . HIS A 1 184 ? 9.664 -4.316 -22.571 1.00 88.88 184 HIS A CA 1
ATOM 1472 C C . HIS A 1 184 ? 8.458 -4.740 -23.424 1.00 88.88 184 HIS A C 1
ATOM 1474 O O . HIS A 1 184 ? 8.450 -4.608 -24.645 1.00 88.88 184 HIS A O 1
ATOM 1480 N N . ARG A 1 185 ? 7.368 -5.187 -22.787 1.00 88.31 185 ARG A N 1
ATOM 1481 C CA . ARG A 1 185 ? 6.121 -5.517 -23.502 1.00 88.31 185 ARG A CA 1
ATOM 1482 C C . ARG A 1 185 ? 5.499 -4.313 -24.209 1.00 88.31 185 ARG A C 1
ATOM 1484 O O . ARG A 1 185 ? 4.848 -4.501 -25.231 1.00 88.31 185 ARG A O 1
ATOM 1491 N N . THR A 1 186 ? 5.646 -3.113 -23.654 1.00 85.69 186 THR A N 1
ATOM 1492 C CA . THR A 1 186 ? 5.106 -1.870 -24.223 1.00 85.69 186 THR A CA 1
ATOM 1493 C C . THR A 1 186 ? 5.932 -1.422 -25.429 1.00 85.69 186 THR A C 1
ATOM 1495 O O . THR A 1 186 ? 5.349 -1.045 -26.445 1.00 85.69 186 THR A O 1
ATOM 1498 N N . GLU A 1 187 ? 7.260 -1.549 -25.369 1.00 85.31 187 GLU A N 1
ATOM 1499 C CA . GLU A 1 187 ? 8.172 -1.274 -26.491 1.00 85.31 187 GLU A CA 1
ATOM 1500 C C . GLU A 1 187 ? 7.897 -2.156 -27.717 1.00 85.31 187 GLU A C 1
ATOM 1502 O O . GLU A 1 187 ? 7.976 -1.689 -28.854 1.00 85.31 187 GLU A O 1
ATOM 1507 N N . LEU A 1 188 ? 7.524 -3.423 -27.500 1.00 88.56 188 LEU A N 1
ATOM 1508 C CA . LEU A 1 188 ? 7.217 -4.370 -28.578 1.00 88.56 188 LEU A CA 1
ATOM 1509 C C . LEU A 1 188 ? 5.949 -4.018 -29.366 1.00 88.56 188 LEU A C 1
ATOM 1511 O O . LEU A 1 188 ? 5.743 -4.554 -30.456 1.00 88.56 188 LEU A O 1
ATOM 1515 N N . VAL A 1 189 ? 5.081 -3.149 -28.840 1.00 88.69 189 VAL A N 1
ATOM 1516 C CA . VAL A 1 189 ? 3.834 -2.766 -29.506 1.00 88.69 189 VAL A CA 1
ATOM 1517 C C . VAL A 1 189 ? 4.065 -1.471 -30.302 1.00 88.69 189 VAL A C 1
ATOM 1519 O O . VAL A 1 189 ? 4.169 -0.394 -29.708 1.00 88.69 189 VAL A O 1
ATOM 1522 N N . PRO A 1 190 ? 4.054 -1.512 -31.653 1.00 86.44 190 PRO A N 1
ATOM 1523 C CA . PRO A 1 190 ? 4.459 -0.374 -32.485 1.00 86.44 190 PRO A CA 1
ATOM 1524 C C . PRO A 1 190 ? 3.644 0.900 -32.262 1.00 86.44 190 PRO A C 1
ATOM 1526 O O . PRO A 1 190 ? 4.137 1.997 -32.511 1.00 86.44 190 PRO A O 1
ATOM 1529 N N . VAL A 1 191 ? 2.400 0.774 -31.789 1.00 86.75 191 VAL A N 1
ATOM 1530 C CA . VAL A 1 191 ? 1.495 1.908 -31.574 1.00 86.75 191 VAL A CA 1
ATOM 1531 C C . VAL A 1 191 ? 2.067 2.935 -30.592 1.00 86.75 191 VAL A C 1
ATOM 1533 O O . VAL A 1 191 ? 1.887 4.130 -30.807 1.00 86.75 191 VAL A O 1
ATOM 1536 N N . TYR A 1 192 ? 2.806 2.503 -29.564 1.00 82.44 192 TYR A N 1
ATOM 1537 C CA . TYR A 1 192 ? 3.420 3.411 -28.593 1.00 82.44 192 TYR A CA 1
ATOM 1538 C C . TYR A 1 192 ? 4.547 4.211 -29.251 1.00 82.44 192 TYR A C 1
ATOM 1540 O O . TYR A 1 192 ? 4.536 5.440 -29.211 1.00 82.44 192 TYR A O 1
ATOM 1548 N N . THR A 1 193 ? 5.439 3.537 -29.977 1.00 83.06 193 THR A N 1
ATOM 1549 C CA . THR A 1 193 ? 6.538 4.163 -30.729 1.00 83.06 193 THR A CA 1
ATOM 1550 C C . THR A 1 193 ? 6.047 5.091 -31.837 1.00 83.06 193 THR A C 1
ATOM 1552 O O . THR A 1 193 ? 6.584 6.184 -32.020 1.00 83.06 193 THR A O 1
ATOM 1555 N N . ILE A 1 194 ? 4.997 4.696 -32.558 1.00 84.50 194 ILE A N 1
ATOM 1556 C CA . ILE A 1 194 ? 4.354 5.543 -33.568 1.00 84.50 194 ILE A CA 1
ATOM 1557 C C . ILE A 1 194 ? 3.733 6.765 -32.894 1.00 84.50 194 ILE A C 1
ATOM 1559 O O . ILE A 1 194 ? 3.988 7.881 -33.336 1.00 84.50 194 ILE A O 1
ATOM 1563 N N . SER A 1 195 ? 2.990 6.578 -31.799 1.00 82.31 195 SER A N 1
ATOM 1564 C CA . SER A 1 195 ? 2.342 7.682 -31.088 1.00 82.31 195 SER A CA 1
ATOM 1565 C C . SER A 1 195 ? 3.352 8.715 -30.587 1.00 82.31 195 SER A C 1
ATOM 1567 O O . SER A 1 195 ? 3.148 9.907 -30.819 1.00 82.31 195 SER A O 1
ATOM 1569 N N . MET A 1 196 ? 4.484 8.261 -30.028 1.00 81.38 196 MET A N 1
ATOM 1570 C CA . MET A 1 196 ? 5.619 9.104 -29.648 1.00 81.38 196 MET A CA 1
ATOM 1571 C C . MET A 1 196 ? 6.087 9.952 -30.823 1.00 81.38 196 MET A C 1
ATOM 1573 O O . MET A 1 196 ? 6.104 11.179 -30.722 1.00 81.38 196 MET A O 1
ATOM 1577 N N . ARG A 1 197 ? 6.395 9.318 -31.961 1.00 75.75 197 ARG A N 1
ATOM 1578 C CA . ARG A 1 197 ? 6.854 10.003 -33.180 1.00 75.75 197 ARG A CA 1
ATOM 1579 C C . ARG A 1 197 ? 5.830 11.004 -33.712 1.00 75.75 197 ARG A C 1
ATOM 1581 O O . ARG A 1 197 ? 6.203 12.102 -34.102 1.00 75.75 197 ARG A O 1
ATOM 1588 N N . THR A 1 198 ? 4.542 10.671 -33.684 1.00 74.88 198 THR A N 1
ATOM 1589 C CA . THR A 1 198 ? 3.478 11.564 -34.175 1.00 74.88 198 THR A CA 1
ATOM 1590 C C . THR A 1 198 ? 3.178 12.737 -33.243 1.00 74.88 198 THR A C 1
ATOM 1592 O O . THR A 1 198 ? 2.713 13.771 -33.709 1.00 74.88 198 THR A O 1
ATOM 1595 N N . SER A 1 199 ? 3.483 12.629 -31.945 1.00 64.62 199 SER A N 1
ATOM 1596 C CA . SER A 1 199 ? 3.320 13.729 -30.981 1.00 64.62 199 SER A CA 1
ATOM 1597 C C . SER A 1 199 ? 4.421 14.802 -31.044 1.00 64.62 199 SER A C 1
ATOM 1599 O O . SER A 1 199 ? 4.420 15.717 -30.224 1.00 64.62 199 SER A O 1
ATOM 1601 N N . HIS A 1 200 ? 5.343 14.732 -32.015 1.00 54.25 200 HIS A N 1
ATOM 1602 C CA . HIS A 1 200 ? 6.462 15.667 -32.210 1.00 54.25 200 HIS A CA 1
ATOM 1603 C C . HIS A 1 200 ? 6.037 17.050 -32.757 1.00 54.25 200 HIS A C 1
ATOM 1605 O O . HIS A 1 200 ? 6.610 17.556 -33.720 1.00 54.25 200 HIS A O 1
ATOM 1611 N N . ASN A 1 201 ? 5.088 17.724 -32.103 1.00 51.75 201 ASN A N 1
ATOM 1612 C CA . ASN A 1 201 ? 5.161 19.182 -32.010 1.00 51.75 201 ASN A CA 1
ATOM 1613 C C . ASN A 1 201 ? 6.135 19.484 -30.860 1.00 51.75 201 ASN A C 1
ATOM 1615 O O . ASN A 1 201 ? 5.798 19.319 -29.688 1.00 51.75 201 ASN A O 1
ATOM 1619 N N . LEU A 1 202 ? 7.371 19.859 -31.208 1.00 47.81 202 LEU A N 1
ATOM 1620 C CA . LEU A 1 202 ? 8.546 19.974 -30.323 1.00 47.81 202 LEU A CA 1
ATOM 1621 C C . LEU A 1 202 ? 8.338 20.830 -29.053 1.00 47.81 202 LEU A C 1
ATOM 1623 O O . LEU A 1 202 ? 9.074 20.666 -28.085 1.00 47.81 202 LEU A O 1
ATOM 1627 N N . ALA A 1 203 ? 7.309 21.681 -29.008 1.00 47.56 203 ALA A N 1
ATOM 1628 C CA . ALA A 1 203 ? 6.944 22.459 -27.823 1.00 47.56 203 ALA A CA 1
ATOM 1629 C C . ALA A 1 203 ? 6.356 21.612 -26.672 1.00 47.56 203 ALA A C 1
ATOM 1631 O O . ALA A 1 203 ? 6.477 21.991 -25.510 1.00 47.56 203 ALA A O 1
ATOM 1632 N N . HIS A 1 204 ? 5.743 20.458 -26.960 1.00 47.09 204 HIS A N 1
ATOM 1633 C CA . HIS A 1 204 ? 5.051 19.657 -25.943 1.00 47.09 204 HIS A CA 1
ATOM 1634 C C . HIS A 1 204 ? 5.988 18.713 -25.172 1.00 47.09 204 HIS A C 1
ATOM 1636 O O . HIS A 1 204 ? 5.761 18.463 -23.994 1.00 47.09 204 HIS A O 1
ATOM 1642 N N . ILE A 1 205 ? 7.056 18.215 -25.806 1.00 45.09 205 ILE A N 1
ATOM 1643 C CA . ILE A 1 205 ? 7.985 17.251 -25.189 1.00 45.09 205 ILE A CA 1
ATOM 1644 C C . ILE A 1 205 ? 8.930 17.959 -24.207 1.00 45.09 205 ILE A C 1
ATOM 1646 O O . ILE A 1 205 ? 9.071 17.506 -23.074 1.00 45.09 205 ILE A O 1
ATOM 1650 N N . ALA A 1 206 ? 9.497 19.111 -24.587 1.00 42.59 206 ALA A N 1
ATOM 1651 C CA . ALA A 1 206 ? 10.317 19.925 -23.683 1.00 42.59 206 ALA A CA 1
ATOM 1652 C C . ALA A 1 206 ? 9.489 20.471 -22.510 1.00 42.59 206 ALA A C 1
ATOM 1654 O O . ALA A 1 206 ? 9.908 20.374 -21.363 1.00 42.59 206 ALA A O 1
ATOM 1655 N N . CYS A 1 207 ? 8.260 20.934 -22.779 1.00 41.41 207 CYS A N 1
ATOM 1656 C CA . CYS A 1 207 ? 7.356 21.376 -21.724 1.00 41.41 207 CYS A CA 1
ATOM 1657 C C . CYS A 1 207 ? 6.988 20.222 -20.781 1.00 41.41 207 CYS A C 1
ATOM 1659 O O . CYS A 1 207 ? 6.973 20.430 -19.583 1.00 41.41 207 CYS A O 1
ATOM 1661 N N . CYS A 1 208 ? 6.772 18.989 -21.247 1.00 42.94 208 CYS A N 1
ATOM 1662 C CA . CYS A 1 208 ? 6.495 17.876 -20.335 1.00 42.94 208 CYS A CA 1
ATOM 1663 C C . CYS A 1 208 ? 7.711 17.454 -19.493 1.00 42.94 208 CYS A C 1
ATOM 1665 O O . CYS A 1 208 ? 7.520 17.168 -18.317 1.00 42.94 208 CYS A O 1
ATOM 1667 N N . TYR A 1 209 ? 8.935 17.451 -20.031 1.00 45.59 209 TYR A N 1
ATOM 1668 C CA . TYR A 1 209 ? 10.136 17.158 -19.234 1.00 45.5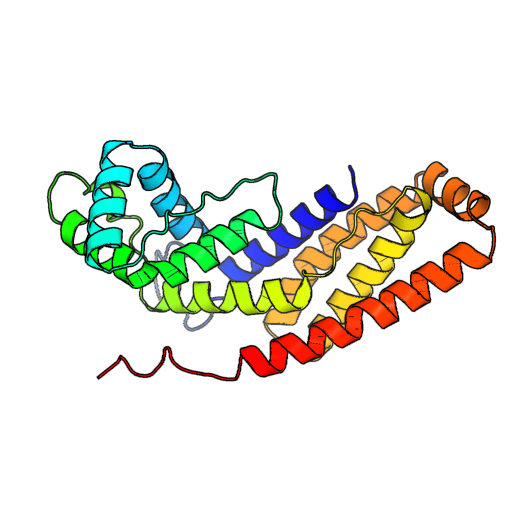9 209 TYR A CA 1
ATOM 1669 C C . TYR A 1 209 ? 10.444 18.272 -18.221 1.00 45.59 209 TYR A C 1
ATOM 1671 O O . TYR A 1 209 ? 10.634 17.975 -17.043 1.00 45.59 209 TYR A O 1
ATOM 1679 N N . ASP A 1 210 ? 10.402 19.544 -18.632 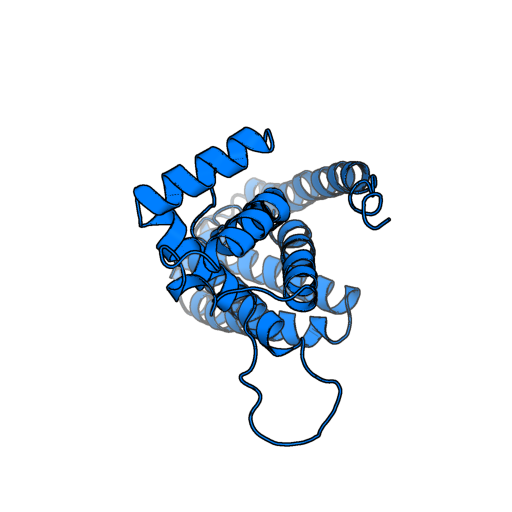1.00 40.09 210 ASP A N 1
ATOM 1680 C CA . ASP A 1 210 ? 10.657 20.673 -17.730 1.00 40.09 210 ASP A CA 1
ATOM 1681 C C . ASP A 1 210 ? 9.538 20.854 -16.707 1.00 40.09 210 ASP A C 1
ATOM 1683 O O . ASP A 1 210 ? 9.835 21.093 -15.542 1.00 40.09 210 ASP A O 1
ATOM 1687 N N . LEU A 1 211 ? 8.266 20.674 -17.078 1.00 42.66 211 LEU A N 1
ATOM 1688 C CA . LEU A 1 211 ? 7.124 20.755 -16.158 1.00 42.66 211 LEU A CA 1
ATOM 1689 C C . LEU A 1 211 ? 7.084 19.548 -15.200 1.00 42.66 211 LEU A C 1
ATOM 1691 O O . LEU A 1 211 ? 6.661 19.710 -14.060 1.00 42.66 211 LEU A O 1
ATOM 1695 N N . MET A 1 212 ? 7.576 18.367 -15.609 1.00 43.16 212 MET A N 1
ATOM 1696 C CA . MET A 1 212 ? 7.795 17.228 -14.701 1.00 43.16 212 MET A CA 1
ATOM 1697 C C . MET A 1 212 ? 8.986 17.429 -13.760 1.00 43.16 212 MET A C 1
ATOM 1699 O O . MET A 1 212 ? 8.984 16.847 -12.688 1.00 43.16 212 MET A O 1
ATOM 1703 N N . ILE A 1 213 ? 9.984 18.245 -14.103 1.00 44.22 213 ILE A N 1
ATOM 1704 C CA . ILE A 1 213 ? 11.095 18.567 -13.193 1.00 44.22 213 ILE A CA 1
ATOM 1705 C C . ILE A 1 213 ? 10.721 19.747 -12.270 1.00 44.22 213 ILE A C 1
ATOM 1707 O O . ILE A 1 213 ? 10.955 19.694 -11.062 1.00 44.22 213 ILE A O 1
ATOM 1711 N N . THR A 1 214 ? 10.080 20.796 -12.798 1.00 40.72 214 THR A N 1
ATOM 1712 C CA . THR A 1 214 ? 9.744 22.026 -12.049 1.00 40.72 214 THR A CA 1
ATOM 1713 C C . THR A 1 214 ? 8.487 21.941 -11.189 1.00 40.72 214 THR A C 1
ATOM 1715 O O . THR A 1 214 ? 8.454 22.607 -10.160 1.00 40.72 214 THR A O 1
ATOM 1718 N N . LEU A 1 215 ? 7.476 21.127 -11.522 1.00 42.91 215 LEU A N 1
ATOM 1719 C CA . LEU A 1 215 ? 6.333 20.904 -10.615 1.00 42.91 215 LEU A CA 1
ATOM 1720 C C . LEU A 1 215 ? 6.625 19.870 -9.516 1.00 42.91 215 LEU A C 1
ATOM 1722 O O . LEU A 1 215 ? 5.835 19.739 -8.588 1.00 42.91 215 LEU A O 1
ATOM 1726 N N . TRP A 1 216 ? 7.740 19.143 -9.607 1.00 40.19 216 TRP A N 1
ATOM 1727 C CA . TRP A 1 216 ? 8.023 17.975 -8.766 1.00 40.19 216 TRP A CA 1
ATOM 1728 C C . TRP A 1 216 ? 9.036 18.271 -7.650 1.00 40.19 216 TRP A C 1
ATOM 1730 O O . TRP A 1 216 ? 8.895 17.770 -6.539 1.00 40.19 216 TRP A O 1
ATOM 1740 N N . LEU A 1 217 ? 9.994 19.180 -7.882 1.00 36.91 217 LEU A N 1
ATOM 1741 C CA . LEU A 1 217 ? 10.937 19.641 -6.850 1.00 36.91 217 LEU A CA 1
ATOM 1742 C C . LEU A 1 217 ? 10.320 20.502 -5.716 1.00 36.91 217 LEU A C 1
ATOM 1744 O O . LEU A 1 217 ? 10.738 20.338 -4.569 1.00 36.91 217 LEU A O 1
ATOM 1748 N N . PRO A 1 218 ? 9.368 21.430 -5.956 1.00 31.39 218 PRO A N 1
ATOM 1749 C CA . PRO A 1 218 ? 8.860 22.310 -4.894 1.00 31.39 218 PRO A CA 1
ATOM 1750 C C . PRO A 1 218 ? 7.939 21.598 -3.894 1.00 31.39 218 PRO A C 1
ATOM 1752 O O . PRO A 1 218 ? 8.001 21.885 -2.697 1.00 31.39 218 PRO A O 1
ATOM 1755 N N . SER A 1 219 ? 7.144 20.622 -4.350 1.00 32.22 219 SER A N 1
ATOM 1756 C CA . SER A 1 219 ? 6.314 19.778 -3.474 1.00 32.22 219 SER A CA 1
ATOM 1757 C C . SER A 1 219 ? 7.151 18.906 -2.528 1.00 32.22 219 SER A C 1
ATOM 1759 O O . SER A 1 219 ? 6.668 18.524 -1.468 1.00 32.22 219 SER A O 1
ATOM 1761 N N . PHE A 1 220 ? 8.423 18.668 -2.861 1.00 30.64 220 PHE A N 1
ATOM 1762 C CA . PHE A 1 220 ? 9.382 17.914 -2.051 1.00 30.64 220 PHE A CA 1
ATOM 1763 C C . PHE A 1 220 ? 9.907 18.711 -0.838 1.00 30.64 220 PHE A C 1
ATOM 1765 O O . PHE A 1 220 ? 10.153 18.140 0.222 1.00 30.64 220 PHE A O 1
ATOM 1772 N N . LYS A 1 221 ? 10.038 20.046 -0.948 1.00 31.03 221 LYS A N 1
ATOM 1773 C CA . LYS A 1 221 ? 10.525 20.904 0.154 1.00 31.03 221 LYS A CA 1
ATOM 1774 C C . LYS A 1 221 ? 9.458 21.227 1.200 1.00 31.03 221 LYS A C 1
ATOM 1776 O O . LYS A 1 221 ? 9.766 21.233 2.385 1.00 31.03 221 LYS A O 1
ATOM 1781 N N . SER A 1 222 ? 8.209 21.448 0.785 1.00 30.72 222 SER A N 1
ATOM 1782 C CA . SER A 1 222 ? 7.132 21.822 1.718 1.00 30.72 222 SER A CA 1
ATOM 1783 C C . SER A 1 222 ? 6.726 20.690 2.672 1.00 30.72 222 SER A C 1
ATOM 1785 O O . SER A 1 222 ? 6.190 20.964 3.741 1.00 30.72 222 SER A O 1
ATOM 1787 N N . ILE A 1 223 ? 6.969 19.428 2.302 1.00 34.94 223 ILE A N 1
ATOM 1788 C CA . ILE A 1 223 ? 6.646 18.254 3.132 1.00 34.94 223 ILE A CA 1
ATOM 1789 C C . ILE A 1 223 ? 7.749 18.001 4.176 1.00 34.94 223 ILE A C 1
ATOM 1791 O O . ILE A 1 223 ? 7.448 17.622 5.305 1.00 34.94 223 ILE A O 1
ATOM 1795 N N . HIS A 1 224 ? 9.008 18.312 3.845 1.00 30.08 224 HIS A N 1
ATOM 1796 C CA . HIS A 1 224 ? 10.159 18.175 4.746 1.00 30.08 224 HIS A CA 1
ATOM 1797 C C . HIS A 1 224 ? 10.112 19.145 5.948 1.00 30.08 224 HIS A C 1
ATOM 1799 O O . HIS A 1 224 ? 10.705 18.874 6.990 1.00 30.08 224 HIS A O 1
ATOM 1805 N N . GLU A 1 225 ? 9.401 20.272 5.833 1.00 29.48 225 GLU A N 1
ATOM 1806 C CA . GLU A 1 225 ? 9.179 21.202 6.953 1.00 29.48 225 GLU A CA 1
ATOM 1807 C C . GLU A 1 225 ? 8.005 20.773 7.855 1.00 29.48 225 GLU A C 1
ATOM 1809 O O . GLU A 1 225 ? 7.999 21.090 9.043 1.00 29.48 225 GLU A O 1
ATOM 1814 N N . ALA A 1 226 ? 7.048 19.992 7.336 1.00 30.36 226 ALA A N 1
ATOM 1815 C CA . ALA A 1 226 ? 5.899 19.496 8.101 1.00 30.36 226 ALA A CA 1
ATOM 1816 C C . ALA A 1 226 ? 6.205 18.211 8.898 1.00 30.36 226 ALA A C 1
ATOM 1818 O O . ALA A 1 226 ? 5.623 17.995 9.960 1.00 30.36 226 ALA A O 1
ATOM 1819 N N . SER A 1 227 ? 7.148 17.380 8.435 1.00 34.53 227 SER A N 1
ATOM 1820 C CA . SER A 1 227 ? 7.562 16.137 9.109 1.00 34.53 227 SER A CA 1
ATOM 1821 C C . SER A 1 227 ? 8.547 16.344 10.270 1.00 34.53 227 SER A C 1
ATOM 1823 O O . SER A 1 227 ? 8.933 15.386 10.935 1.00 34.53 227 SER A O 1
ATOM 1825 N N . ALA A 1 228 ? 8.965 17.586 10.539 1.00 28.77 228 ALA A N 1
ATOM 1826 C CA . ALA A 1 228 ? 9.957 17.916 11.564 1.00 28.77 228 ALA A CA 1
ATOM 1827 C C . ALA A 1 228 ? 9.382 18.082 12.990 1.00 28.77 228 ALA A C 1
ATOM 1829 O O . ALA A 1 228 ? 10.105 18.518 13.885 1.00 28.77 228 ALA A O 1
ATOM 1830 N N . SER A 1 229 ? 8.112 17.733 13.239 1.00 30.36 229 SER A N 1
ATOM 1831 C CA . SER A 1 229 ? 7.536 17.746 14.593 1.00 30.36 229 SER A CA 1
ATOM 1832 C C . SER A 1 229 ? 7.334 16.319 15.128 1.00 30.36 229 SER A C 1
ATOM 1834 O O . SER A 1 229 ? 6.335 15.674 14.809 1.00 30.36 229 SER A O 1
ATOM 1836 N N . PRO A 1 230 ? 8.263 15.787 15.945 1.00 35.28 230 PRO A N 1
ATOM 1837 C CA . PRO A 1 230 ? 8.121 14.473 16.559 1.00 35.28 230 PRO A CA 1
ATOM 1838 C C . PRO A 1 230 ? 7.224 14.573 17.803 1.00 35.28 230 PRO A C 1
ATOM 1840 O O . PRO A 1 230 ? 7.705 14.563 18.933 1.00 35.28 230 PRO A O 1
ATOM 1843 N N . THR A 1 231 ? 5.908 14.684 17.615 1.00 33.72 231 THR A N 1
ATOM 1844 C CA . THR A 1 231 ? 4.927 14.750 18.720 1.00 33.72 231 THR A CA 1
ATOM 1845 C C . THR A 1 231 ? 4.367 13.389 19.145 1.00 33.72 231 THR A C 1
ATOM 1847 O O . THR A 1 231 ? 3.661 13.310 20.147 1.00 33.72 231 THR A O 1
ATOM 1850 N N . TRP A 1 232 ? 4.702 12.293 18.457 1.00 38.12 232 TRP A N 1
ATOM 1851 C CA . TRP A 1 232 ? 4.205 10.958 18.823 1.00 38.12 232 TRP A CA 1
ATOM 1852 C C . TRP A 1 232 ? 5.044 10.251 19.904 1.00 38.12 232 TRP A C 1
ATOM 1854 O O . TRP A 1 232 ? 4.550 9.343 20.567 1.00 38.12 232 TRP A O 1
ATOM 1864 N N . LYS A 1 233 ? 6.284 10.699 20.160 1.00 34.53 233 LYS A N 1
ATOM 1865 C CA . LYS A 1 233 ? 7.192 10.075 21.146 1.00 34.53 233 LYS A CA 1
ATOM 1866 C C . LYS A 1 233 ? 6.912 10.435 22.614 1.00 34.53 233 LYS A C 1
ATOM 1868 O O . LYS A 1 233 ? 7.510 9.832 23.496 1.00 34.53 233 LYS A O 1
ATOM 1873 N N . THR A 1 234 ? 6.024 11.384 22.911 1.00 36.22 234 THR A N 1
ATOM 1874 C CA . THR A 1 234 ? 5.863 11.933 24.276 1.00 36.22 234 THR A CA 1
ATOM 1875 C C . THR A 1 234 ? 4.911 11.164 25.193 1.00 36.22 234 THR A C 1
ATOM 1877 O O . THR A 1 234 ? 4.668 11.615 26.305 1.00 36.22 234 THR A O 1
ATOM 1880 N N . TRP A 1 235 ? 4.367 10.022 24.766 1.00 38.44 235 TRP A N 1
ATOM 1881 C CA . TRP A 1 235 ? 3.333 9.309 25.533 1.00 38.44 235 TRP A CA 1
ATOM 1882 C C . TRP A 1 235 ? 3.753 7.924 26.037 1.00 38.44 235 TRP A C 1
ATOM 1884 O O . TRP A 1 235 ? 2.943 7.235 26.647 1.00 38.44 235 TRP A O 1
ATOM 1894 N N . ARG A 1 236 ? 5.013 7.520 25.816 1.00 33.75 236 ARG A N 1
ATOM 1895 C CA . ARG A 1 236 ? 5.619 6.375 26.512 1.00 33.75 236 ARG A CA 1
ATOM 1896 C C . ARG A 1 236 ? 6.310 6.879 27.781 1.00 33.75 236 ARG A C 1
ATOM 1898 O O . ARG A 1 236 ? 7.507 7.159 27.766 1.00 33.75 236 ARG A O 1
ATOM 1905 N N . GLY A 1 237 ? 5.522 7.044 28.838 1.00 29.30 237 GLY A N 1
ATOM 1906 C CA . GLY A 1 237 ? 5.946 7.425 30.185 1.00 29.30 237 GLY A CA 1
ATOM 1907 C C . GLY A 1 237 ? 4.839 7.141 31.181 1.00 29.30 237 GLY A C 1
ATOM 1908 O O . GLY A 1 237 ? 3.696 7.548 30.882 1.00 29.30 237 GLY A O 1
#

Solvent-accessible surface area (backbone atoms only — not comparable to full-atom values): 13812 Å² total; per-residue (Å²): 133,56,68,71,61,48,48,31,52,14,54,50,35,26,52,52,38,54,44,64,64,81,72,82,84,79,97,72,83,88,85,80,75,83,70,39,53,69,59,32,49,51,63,39,47,50,57,35,73,68,35,70,68,47,39,48,54,49,47,52,50,16,48,75,70,74,41,92,66,78,84,48,73,65,41,96,89,41,71,59,26,54,48,48,21,48,57,39,43,65,78,37,41,70,45,51,54,58,49,52,65,49,27,77,40,84,90,39,46,88,50,56,86,36,65,76,53,74,68,42,49,53,57,52,61,52,50,49,64,66,42,57,82,72,60,81,75,83,71,86,63,53,68,48,38,45,65,61,50,44,54,52,48,49,48,54,53,50,57,44,28,72,73,65,33,81,72,55,29,67,27,48,45,52,15,43,52,47,46,50,60,52,42,57,58,48,71,73,38,62,66,37,61,48,37,38,64,72,59,66,54,71,71,55,58,55,48,50,55,51,49,58,52,63,65,51,56,62,65,57,55,64,51,62,68,66,70,71,66,84,72,81,73,80,72,84,121

Sequence (237 aa):
RCFPHVVNLACKAVLAALSHTNYVEDESAEGTTHSDPIGTLRALVRPICASSLRRQHFAEIAKNLSLELQLLRDVDTQWSSTLYMIERALLLEKVLYVLEDSFLSQEFEDLQRYRLSDQEWEALAMVPDAFQQKFSAEKTPTLCNAIPSFDVMVKIWRDLQASLGHPFSDIIDEGIDKLNVYHHRTELVPVYTISMRTSHNLAHIACCYDLMITLWLPSFKSIHEASASPTWKTWRG

pLDDT: mean 70.83, std 19.75, range [26.3, 92.31]

InterPro domains:
  IPR012337 Ribonuclease H-like superfamily [SSF53098] (1-180)
  IPR052035 Zinc finger BED domain-containing [PTHR46481] (1-127)

Secondary structure (DSSP, 8-state):
--HHHHHHHHHHHHHHHHHHHT--S----S------HHHHHHHHHHHHHH-HHHHHHHHHHHHHTT---PPPPP-TT-TTHHHHHHHHHHHTHHHHHHHHHHTTSTTSGGGGGGPPPHHHHHHHHHHHHHHHHHHTT--PPPGGGHHHHHHHHHHHHHHHHHHH-TTHHHHHHHHHHHHHHHHHHHHTSHHHHHHHHHT--HHHHHHHHHHHHHTTHHHHHHHHHHTT---SGGG--